Protein AF-A0A7R9CG99-F1 (afdb_monomer)

Nearest PDB structures (foldseek):
  8glv-assembly1_Mm  TM=8.134E-01  e=3.834E-13  Chlamydomonas reinhardtii
  8glv-assembly1_Kg  TM=8.462E-01  e=2.731E-12  Chlamydomonas reinhardtii
  7k5b-assembly1_C  TM=8.240E-01  e=1.162E-09  Tetrahymena thermophila
  6rla-assembly1_B  TM=8.470E-01  e=8.632E-08  Homo sapiens
  6sc2-assembly1_A  TM=8.470E-01  e=3.195E-07  Homo sapiens

pLDDT: mean 78.95, std 20.9, range [24.94, 98.5]

Radius of gyration: 22.55 Å; Cα contacts (8 Å, |Δi|>4): 274; chains: 1; bounding box: 61×42×55 Å

InterPro domains:
  IPR004273 Dynein heavy chain, D6 P-loop domain [PF03028] (12-65)
  IPR026983 Dynein heavy chain [PTHR22878] (12-219)
  IPR027417 P-loop containing nucleoside triphosphate hydrolase [G3DSA:3.40.50.300] (11-67)
  IPR041658 Dynein heavy chain, AAA lid domain [PF18198] (101-213)
  IPR042219 Dynein heavy chain, AAA lid domain superfamily [G3DSA:1.10.8.720] (68-230)

Structure (mmCIF, N/CA/C/O backbone):
data_AF-A0A7R9CG99-F1
#
_entry.id   AF-A0A7R9CG99-F1
#
loop_
_atom_site.group_PDB
_atom_site.id
_atom_site.type_symbol
_atom_site.label_atom_id
_atom_site.label_alt_id
_atom_site.label_comp_id
_atom_site.label_asym_id
_atom_site.label_entity_id
_atom_site.label_seq_id
_atom_site.pdbx_PDB_ins_code
_atom_site.Cartn_x
_atom_site.Cartn_y
_atom_site.Cartn_z
_atom_site.occupancy
_atom_site.B_iso_or_equiv
_atom_site.auth_seq_id
_atom_site.auth_comp_id
_atom_site.auth_asym_id
_atom_site.auth_atom_id
_atom_site.pdbx_PDB_model_num
ATOM 1 N N . MET A 1 1 ? 36.629 8.057 -13.341 1.00 54.91 1 MET A N 1
ATOM 2 C CA . MET A 1 1 ? 36.790 6.647 -12.918 1.00 54.91 1 MET A CA 1
ATOM 3 C C . MET A 1 1 ? 38.145 6.413 -12.254 1.00 54.91 1 MET A C 1
ATOM 5 O O . MET A 1 1 ? 38.220 5.541 -11.404 1.00 54.91 1 MET A O 1
ATOM 9 N N . ALA A 1 2 ? 39.165 7.235 -12.535 1.00 45.47 2 ALA A N 1
ATOM 10 C CA . ALA A 1 2 ? 40.385 7.303 -11.734 1.00 45.47 2 ALA A CA 1
ATOM 11 C C . ALA A 1 2 ? 40.243 8.349 -10.609 1.00 45.47 2 ALA A C 1
ATOM 13 O O . ALA A 1 2 ? 39.835 9.475 -10.872 1.00 45.47 2 ALA A O 1
ATOM 14 N N . HIS A 1 3 ? 40.576 7.958 -9.379 1.00 43.84 3 HIS A N 1
ATOM 15 C CA . HIS A 1 3 ? 40.678 8.779 -8.163 1.00 43.84 3 HIS A CA 1
ATOM 16 C C . HIS A 1 3 ? 39.389 9.327 -7.534 1.00 43.84 3 HIS A C 1
ATOM 18 O O . HIS A 1 3 ? 38.946 10.442 -7.789 1.00 43.84 3 HIS A O 1
ATOM 24 N N . SER A 1 4 ? 38.831 8.537 -6.615 1.00 36.88 4 SER A N 1
ATOM 25 C CA . SER A 1 4 ? 38.381 8.946 -5.270 1.00 36.88 4 SER A CA 1
ATOM 26 C C . SER A 1 4 ? 37.547 7.807 -4.681 1.00 36.88 4 SER A C 1
ATOM 28 O O . SER A 1 4 ? 36.674 7.254 -5.348 1.00 36.88 4 SER A O 1
ATOM 30 N N . HIS A 1 5 ? 37.789 7.463 -3.416 1.00 41.59 5 HIS A N 1
ATOM 31 C CA . HIS A 1 5 ? 37.065 6.428 -2.663 1.00 41.59 5 HIS A CA 1
ATOM 32 C C . HIS A 1 5 ? 35.540 6.678 -2.519 1.00 41.59 5 HIS A C 1
ATOM 34 O O . HIS A 1 5 ? 34.861 5.918 -1.839 1.00 41.59 5 HIS A O 1
ATOM 40 N N . GLN A 1 6 ? 34.984 7.713 -3.162 1.00 38.56 6 GLN A N 1
ATOM 41 C CA . GLN A 1 6 ? 33.584 8.134 -3.051 1.00 38.56 6 GLN A CA 1
ATOM 42 C C . GLN A 1 6 ? 32.752 7.961 -4.340 1.00 38.56 6 GLN A C 1
ATOM 44 O O . GLN A 1 6 ? 31.548 8.194 -4.308 1.00 38.56 6 GLN A O 1
ATOM 49 N N . LEU A 1 7 ? 33.332 7.515 -5.465 1.00 45.25 7 LEU A N 1
ATOM 50 C CA . LEU A 1 7 ? 32.623 7.389 -6.759 1.00 45.25 7 LEU A CA 1
ATOM 51 C C . LEU A 1 7 ? 32.703 5.978 -7.368 1.00 45.25 7 LEU A C 1
ATOM 53 O O . LEU A 1 7 ? 32.810 5.818 -8.584 1.00 45.25 7 LEU A O 1
ATOM 57 N N . VAL A 1 8 ? 32.671 4.937 -6.535 1.00 53.19 8 VAL A N 1
ATOM 58 C CA . VAL A 1 8 ? 32.851 3.546 -6.998 1.00 53.19 8 VAL A CA 1
ATOM 59 C C . VAL A 1 8 ? 31.614 3.001 -7.734 1.00 53.19 8 VAL A C 1
ATOM 61 O O . VAL A 1 8 ? 31.731 2.048 -8.496 1.00 53.19 8 VAL A O 1
ATOM 64 N N . ASN A 1 9 ? 30.446 3.641 -7.607 1.00 56.50 9 ASN A N 1
ATOM 65 C CA . ASN A 1 9 ? 29.201 3.147 -8.196 1.00 56.50 9 ASN A CA 1
ATOM 66 C C . ASN A 1 9 ? 28.443 4.251 -8.943 1.00 56.50 9 ASN A C 1
ATOM 68 O O . ASN A 1 9 ? 28.172 5.312 -8.382 1.00 56.50 9 ASN A O 1
ATOM 72 N N . ARG A 1 10 ? 28.050 3.989 -10.197 1.00 65.50 10 ARG A N 1
ATOM 73 C CA . ARG A 1 10 ? 27.080 4.816 -10.938 1.00 65.50 10 ARG A CA 1
ATOM 74 C C . ARG A 1 10 ? 25.778 4.045 -11.113 1.00 65.50 10 ARG A C 1
ATOM 76 O O . ARG A 1 10 ? 25.800 2.887 -11.521 1.00 65.50 10 ARG A O 1
ATOM 83 N N . SER A 1 11 ? 24.654 4.691 -10.809 1.00 77.94 11 SER A N 1
ATOM 84 C CA . SER A 1 11 ? 23.314 4.134 -11.007 1.00 77.94 11 SER A CA 1
ATOM 85 C C . SER A 1 11 ? 22.549 4.979 -12.023 1.00 77.94 11 SER A C 1
ATOM 87 O O . SER A 1 11 ? 22.373 6.179 -11.820 1.00 77.94 11 SER A O 1
ATOM 89 N N . LEU A 1 12 ? 22.112 4.350 -13.113 1.00 82.56 12 LEU A N 1
ATOM 90 C CA . LEU A 1 12 ? 21.204 4.923 -14.102 1.00 82.56 12 LEU A CA 1
ATOM 91 C C . LEU A 1 12 ? 19.835 4.276 -13.922 1.00 82.56 12 LEU A C 1
ATOM 93 O O . LEU A 1 12 ? 19.708 3.050 -13.937 1.00 82.56 12 LEU A O 1
ATOM 97 N N . LYS A 1 13 ? 18.815 5.108 -13.723 1.00 82.62 13 LYS A N 1
ATOM 98 C CA . LYS A 1 13 ? 17.449 4.651 -13.478 1.00 82.62 13 LYS A CA 1
ATOM 99 C C . LYS A 1 13 ? 16.571 4.890 -14.696 1.00 82.62 13 LYS A C 1
ATOM 101 O O . LYS A 1 13 ? 16.745 5.881 -15.395 1.00 82.62 13 LYS A O 1
ATOM 106 N N . ASN A 1 14 ? 15.599 4.005 -14.897 1.00 82.00 14 ASN A N 1
ATOM 107 C CA . ASN A 1 14 ? 14.552 4.126 -15.914 1.00 82.00 14 ASN A CA 1
ATOM 108 C C . ASN A 1 14 ? 15.088 4.253 -17.354 1.00 82.00 14 ASN A C 1
ATOM 110 O O . ASN A 1 14 ? 14.599 5.062 -18.136 1.00 82.00 14 ASN A O 1
ATOM 114 N N . CYS A 1 15 ? 16.072 3.428 -17.724 1.00 85.19 15 CYS A N 1
ATOM 115 C CA . CYS A 1 15 ? 16.772 3.524 -19.013 1.00 85.19 15 CYS A CA 1
ATOM 116 C C . CYS A 1 15 ? 15.835 3.424 -20.236 1.00 85.19 15 CYS A C 1
ATOM 118 O O . CYS A 1 15 ? 16.061 4.095 -21.239 1.00 85.19 15 CYS A O 1
ATOM 120 N N . HIS A 1 16 ? 14.745 2.653 -20.140 1.00 84.38 16 HIS A N 1
ATOM 121 C CA . HIS A 1 16 ? 13.688 2.580 -21.159 1.00 84.38 16 HIS A CA 1
ATOM 122 C C . HIS A 1 16 ? 13.072 3.935 -21.554 1.00 84.38 16 HIS A C 1
ATOM 124 O O . HIS A 1 16 ? 12.541 4.039 -22.656 1.00 84.38 16 HIS A O 1
ATOM 130 N N . LEU A 1 17 ? 13.148 4.965 -20.701 1.00 88.19 17 LEU A N 1
ATOM 131 C CA . LEU A 1 17 ? 12.641 6.311 -20.997 1.00 88.19 17 LEU A CA 1
ATOM 132 C C . LEU A 1 17 ? 13.583 7.135 -21.890 1.00 88.19 17 LEU A C 1
ATOM 134 O O . LEU A 1 17 ? 13.237 8.243 -22.289 1.00 88.19 17 LEU A O 1
ATOM 138 N N . SER A 1 18 ? 14.783 6.640 -22.201 1.00 90.75 18 SER A N 1
ATOM 139 C CA . SER A 1 18 ? 15.767 7.343 -23.040 1.00 90.75 18 SER A CA 1
ATOM 140 C C . SER A 1 18 ? 16.307 6.448 -24.161 1.00 90.75 18 SER A C 1
ATOM 142 O O . SER A 1 18 ? 17.516 6.222 -24.239 1.00 90.75 18 SER A O 1
ATOM 144 N N . PRO A 1 19 ? 15.436 5.941 -25.057 1.00 90.88 19 PRO A N 1
ATOM 145 C CA . PRO A 1 19 ? 15.831 4.997 -26.103 1.00 90.88 19 PRO A CA 1
ATOM 146 C C . PRO A 1 19 ? 16.878 5.581 -27.061 1.00 90.88 19 PRO A C 1
ATOM 148 O O . PRO A 1 19 ? 17.784 4.872 -27.482 1.00 90.88 19 PRO A O 1
ATOM 151 N N . SER A 1 20 ? 16.815 6.884 -27.352 1.00 92.88 20 SER A N 1
ATOM 152 C CA . SER A 1 20 ? 17.777 7.568 -28.227 1.00 92.88 20 SER A CA 1
ATOM 153 C C . SER A 1 20 ? 19.195 7.641 -27.653 1.00 92.88 20 SER A C 1
ATOM 155 O O . SER A 1 20 ? 20.151 7.769 -28.411 1.00 92.88 20 SER A O 1
ATOM 157 N N . TRP A 1 21 ? 19.348 7.547 -26.330 1.00 93.12 21 TRP A N 1
ATOM 158 C CA . TRP A 1 21 ? 20.647 7.607 -25.659 1.00 93.12 21 TRP A CA 1
ATOM 159 C C . TRP A 1 21 ? 21.266 6.221 -25.419 1.00 93.12 21 TRP A C 1
ATOM 161 O O . TRP A 1 21 ? 22.460 6.110 -25.141 1.00 93.12 21 TRP A O 1
ATOM 171 N N . MET A 1 22 ? 20.481 5.149 -25.561 1.00 91.31 22 MET A N 1
ATOM 172 C CA . MET A 1 22 ? 20.930 3.773 -25.331 1.00 91.31 22 MET A CA 1
ATOM 173 C C . MET A 1 22 ? 22.169 3.362 -26.153 1.00 91.31 22 MET A C 1
ATOM 175 O O . MET A 1 22 ? 23.070 2.772 -25.555 1.00 91.31 22 MET A O 1
ATOM 179 N N . PRO A 1 23 ? 22.312 3.728 -27.445 1.00 91.50 23 PRO A N 1
ATOM 180 C CA . PRO A 1 23 ? 23.533 3.425 -28.200 1.00 91.50 23 PRO A CA 1
ATOM 181 C C . PRO A 1 23 ? 24.777 4.130 -27.639 1.00 91.50 23 PRO A C 1
ATOM 183 O O . PRO A 1 23 ? 25.874 3.578 -27.622 1.00 91.50 23 PRO A O 1
ATOM 186 N N . SER A 1 24 ? 24.620 5.359 -27.135 1.00 92.06 24 SER A N 1
ATOM 187 C CA . SER A 1 24 ? 25.720 6.092 -26.500 1.00 92.06 24 SER A CA 1
ATOM 188 C C . SER A 1 24 ? 26.121 5.471 -25.162 1.00 92.06 24 SER A C 1
ATOM 190 O O . SER A 1 24 ? 27.307 5.435 -24.840 1.00 92.06 24 SER A O 1
ATOM 192 N N . LEU A 1 25 ? 25.151 4.970 -24.389 1.00 89.50 25 LEU A N 1
ATOM 193 C CA . LEU A 1 25 ? 25.414 4.227 -23.156 1.00 89.50 25 LEU A CA 1
ATOM 194 C C . LEU A 1 25 ? 26.193 2.937 -23.436 1.00 89.50 25 LEU A C 1
ATOM 196 O O . LEU A 1 25 ? 27.163 2.660 -22.737 1.00 89.50 25 LEU A O 1
ATOM 200 N N . GLU A 1 26 ? 25.784 2.172 -24.447 1.00 90.38 26 GLU A N 1
ATOM 201 C CA . GLU A 1 26 ? 26.474 0.954 -24.885 1.00 90.38 26 GLU A CA 1
ATOM 202 C C . GLU A 1 26 ? 27.936 1.246 -25.216 1.00 90.38 26 GLU A C 1
ATOM 204 O O . GLU A 1 26 ? 28.829 0.678 -24.588 1.00 90.38 26 GLU A O 1
ATOM 209 N N . HIS A 1 27 ? 28.184 2.240 -26.072 1.00 90.00 27 HIS A N 1
ATOM 210 C CA . HIS A 1 27 ? 29.542 2.636 -26.431 1.00 90.00 27 HIS A CA 1
ATOM 211 C C . HIS A 1 27 ? 30.368 3.101 -25.221 1.00 90.00 27 HIS A C 1
ATOM 213 O O . HIS A 1 27 ? 31.559 2.810 -25.117 1.00 90.00 27 HIS A O 1
ATOM 219 N N . LEU A 1 28 ? 29.759 3.817 -24.270 1.00 89.44 28 LEU A N 1
ATOM 220 C CA . LEU A 1 28 ? 30.449 4.244 -23.052 1.00 89.44 28 LEU A CA 1
ATOM 221 C C . LEU A 1 28 ? 30.874 3.047 -22.189 1.00 89.44 28 LEU A C 1
ATOM 223 O O . LEU A 1 28 ? 31.961 3.082 -21.618 1.00 89.44 28 LEU A O 1
ATOM 227 N N . LEU A 1 29 ? 30.031 2.017 -22.078 1.00 87.75 29 LEU A N 1
ATOM 228 C CA . LEU A 1 29 ? 30.313 0.825 -21.276 1.00 87.75 29 LEU A CA 1
ATOM 229 C C . LEU A 1 29 ? 31.337 -0.101 -21.941 1.00 87.75 29 LEU A C 1
ATOM 231 O O . LEU A 1 29 ? 32.185 -0.646 -21.239 1.00 87.75 29 LEU A O 1
ATOM 235 N N . GLU A 1 30 ? 31.304 -0.239 -23.268 1.00 87.19 30 GLU A N 1
ATOM 236 C CA . GLU A 1 30 ? 32.288 -1.027 -24.027 1.00 87.19 30 GLU A CA 1
ATOM 237 C C . GLU A 1 30 ? 33.705 -0.449 -23.939 1.00 87.19 30 GLU A C 1
ATOM 239 O O . GLU A 1 30 ? 34.681 -1.194 -23.904 1.00 87.19 30 GLU A O 1
ATOM 244 N N . ASN A 1 31 ? 33.829 0.876 -23.845 1.00 87.62 31 ASN A N 1
ATOM 245 C CA . ASN A 1 31 ? 35.120 1.561 -23.762 1.00 87.62 31 ASN A CA 1
ATOM 246 C C . ASN A 1 31 ? 35.713 1.621 -22.340 1.00 87.62 31 ASN A C 1
ATOM 248 O O . ASN A 1 31 ? 36.737 2.276 -22.124 1.00 87.62 31 ASN A O 1
ATOM 252 N N . ILE A 1 32 ? 35.095 0.976 -21.344 1.00 85.56 32 ILE A N 1
ATOM 253 C CA . ILE A 1 32 ? 35.649 0.924 -19.985 1.00 85.56 32 ILE A CA 1
ATOM 254 C C . ILE A 1 32 ? 36.849 -0.031 -19.967 1.00 85.56 32 ILE A C 1
ATOM 256 O O . ILE A 1 32 ? 36.704 -1.248 -20.029 1.00 85.56 32 ILE A O 1
ATOM 260 N N . SER A 1 33 ? 38.056 0.528 -19.844 1.00 84.38 33 SER A N 1
ATOM 261 C CA . SER A 1 33 ? 39.297 -0.249 -19.744 1.00 84.38 33 SER A CA 1
ATOM 262 C C . SER A 1 33 ? 39.422 -0.923 -18.374 1.00 84.38 33 SER A C 1
ATOM 264 O O . SER A 1 33 ? 39.380 -0.259 -17.334 1.00 84.38 33 SER A O 1
ATOM 266 N N . LEU A 1 34 ? 39.636 -2.241 -18.375 1.00 80.31 34 LEU A N 1
ATOM 267 C CA . LEU A 1 34 ? 39.855 -3.034 -17.160 1.00 80.31 34 LEU A CA 1
ATOM 268 C C . LEU A 1 34 ? 41.155 -2.655 -16.436 1.00 80.31 34 LEU A C 1
ATOM 270 O O . LEU A 1 34 ? 41.193 -2.694 -15.211 1.00 80.31 34 LEU A O 1
ATOM 274 N N . ASP A 1 35 ? 42.182 -2.220 -17.170 1.00 82.81 35 ASP A N 1
ATOM 275 C CA . ASP A 1 35 ? 43.494 -1.860 -16.608 1.00 82.81 35 ASP A CA 1
ATOM 276 C C . ASP A 1 35 ? 43.460 -0.557 -15.800 1.00 82.81 35 ASP A C 1
ATOM 278 O O . ASP A 1 35 ? 44.266 -0.341 -14.897 1.00 82.81 35 ASP A O 1
ATOM 282 N N . THR A 1 36 ? 42.519 0.331 -16.131 1.00 84.12 36 THR A N 1
ATOM 283 C CA . THR A 1 36 ? 42.388 1.661 -15.511 1.00 84.12 36 THR A CA 1
ATOM 284 C C . THR A 1 36 ? 41.201 1.767 -14.555 1.00 84.12 36 THR A C 1
ATOM 286 O O . THR A 1 36 ? 41.065 2.762 -13.835 1.00 84.12 36 THR A O 1
ATOM 289 N N . THR A 1 37 ? 40.341 0.747 -14.519 1.00 85.06 37 THR A N 1
ATOM 290 C CA . THR A 1 37 ? 39.123 0.733 -13.709 1.00 85.06 37 THR A CA 1
ATOM 291 C C . THR A 1 37 ? 39.351 0.002 -12.393 1.00 85.06 37 THR A C 1
ATOM 293 O O . THR A 1 37 ? 39.933 -1.076 -12.334 1.00 85.06 37 THR A O 1
ATOM 296 N N . HIS A 1 38 ? 38.858 0.584 -11.301 1.00 85.88 38 HIS A N 1
ATOM 297 C CA . HIS A 1 38 ? 38.936 -0.042 -9.985 1.00 85.88 38 HIS A CA 1
ATOM 298 C C . HIS A 1 38 ? 38.162 -1.373 -9.954 1.00 85.88 38 HIS A C 1
ATOM 300 O O . HIS A 1 38 ? 37.011 -1.422 -10.381 1.00 85.88 38 HIS A O 1
ATOM 306 N N . LYS A 1 39 ? 38.740 -2.430 -9.367 1.00 85.00 39 LYS A N 1
ATOM 307 C CA . LYS A 1 39 ? 38.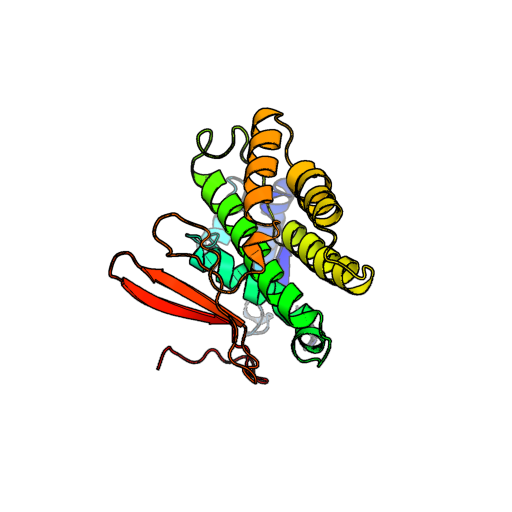143 -3.784 -9.277 1.00 85.00 39 LYS A CA 1
ATOM 308 C C . LYS A 1 39 ? 36.716 -3.834 -8.698 1.00 85.00 39 LYS A C 1
ATOM 310 O O . LYS A 1 39 ? 35.905 -4.682 -9.074 1.00 85.00 39 LYS A O 1
ATOM 315 N N . ASP A 1 40 ? 36.397 -2.904 -7.800 1.00 84.12 40 ASP A N 1
ATOM 316 C CA . ASP A 1 40 ? 35.090 -2.833 -7.130 1.00 84.12 40 ASP A CA 1
ATOM 317 C C . ASP A 1 40 ? 34.083 -1.941 -7.866 1.00 84.12 40 ASP A C 1
ATOM 319 O O . AS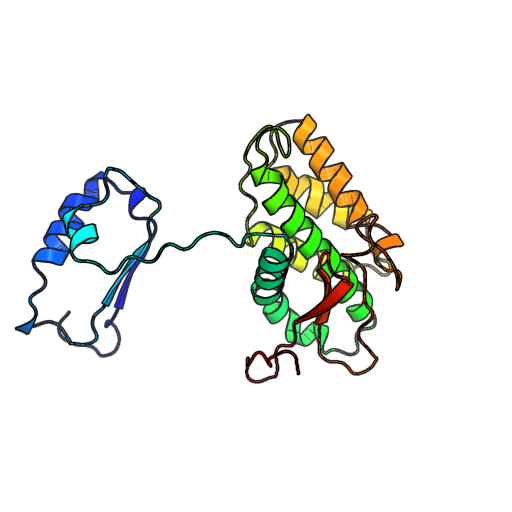P A 1 40 ? 32.949 -1.799 -7.417 1.00 84.12 40 ASP A O 1
ATOM 323 N N . PHE A 1 41 ? 34.464 -1.346 -9.000 1.00 83.94 41 PHE A N 1
ATOM 324 C CA . PHE A 1 41 ? 33.560 -0.525 -9.794 1.00 83.94 41 PHE A CA 1
ATOM 325 C C . PHE A 1 41 ? 32.366 -1.349 -10.280 1.00 83.94 41 PHE A C 1
ATOM 327 O O . PHE A 1 41 ? 32.529 -2.444 -10.830 1.00 83.94 41 PHE A O 1
ATOM 334 N N . ARG A 1 42 ? 31.156 -0.822 -10.089 1.00 83.81 42 ARG A N 1
ATOM 335 C CA . ARG A 1 42 ? 29.920 -1.395 -10.634 1.00 83.81 42 ARG A CA 1
ATOM 336 C C . ARG A 1 42 ? 29.081 -0.300 -11.283 1.00 83.81 42 ARG A C 1
ATOM 338 O O . ARG A 1 42 ? 28.945 0.805 -10.753 1.00 83.81 42 ARG A O 1
ATOM 345 N N . THR A 1 43 ? 28.465 -0.638 -12.413 1.00 85.44 43 THR A N 1
ATOM 346 C CA . THR A 1 43 ? 27.408 0.179 -13.020 1.00 85.44 43 THR A CA 1
ATOM 347 C C . THR A 1 43 ? 26.072 -0.524 -12.838 1.00 85.44 43 THR A C 1
ATOM 349 O O . THR A 1 43 ? 25.925 -1.685 -13.210 1.00 85.44 43 THR A O 1
ATOM 352 N N . TRP A 1 44 ? 25.104 0.186 -12.266 1.00 89.31 44 TRP A N 1
ATOM 353 C CA . TRP A 1 44 ? 23.753 -0.311 -12.027 1.00 89.31 44 TRP A CA 1
ATOM 354 C C . TRP A 1 44 ? 22.784 0.344 -13.002 1.00 89.31 44 TRP A C 1
ATOM 356 O O . TRP A 1 44 ? 22.696 1.570 -13.047 1.00 89.31 44 TRP A O 1
ATOM 366 N N . LEU A 1 45 ? 22.041 -0.465 -13.751 1.00 86.81 45 LEU A N 1
ATOM 367 C CA . LEU A 1 45 ? 21.031 -0.003 -14.700 1.00 86.81 45 LEU A CA 1
ATOM 368 C C . LEU A 1 45 ? 19.664 -0.524 -14.256 1.00 86.81 45 LEU A C 1
ATOM 370 O O . LEU A 1 45 ? 19.516 -1.724 -14.032 1.00 86.81 45 LEU A O 1
ATOM 374 N N . THR A 1 46 ? 18.662 0.349 -14.148 1.00 87.12 46 THR A N 1
ATOM 375 C CA . THR A 1 46 ? 17.264 -0.076 -13.975 1.00 87.12 46 THR A CA 1
ATOM 376 C C . THR A 1 46 ? 16.448 0.260 -15.217 1.00 87.12 46 THR A C 1
ATOM 378 O O . THR A 1 46 ? 16.578 1.341 -15.798 1.00 87.12 46 THR A O 1
ATOM 381 N N . SER A 1 47 ? 15.613 -0.679 -15.656 1.00 84.62 47 SER A N 1
ATOM 382 C CA . SER A 1 47 ? 14.740 -0.516 -16.816 1.00 84.62 47 SER A CA 1
ATOM 383 C C . SER A 1 47 ? 13.568 -1.489 -16.751 1.00 84.62 47 SER A C 1
ATOM 385 O O . SER A 1 47 ? 13.729 -2.602 -16.256 1.00 84.62 47 SER A O 1
ATOM 387 N N . THR A 1 48 ? 12.414 -1.104 -17.297 1.00 84.00 48 THR A N 1
ATOM 388 C CA . THR A 1 48 ? 11.410 -2.082 -17.730 1.00 84.00 48 THR A CA 1
ATOM 389 C C . THR A 1 48 ? 11.907 -2.790 -19.001 1.00 84.00 48 THR A C 1
ATOM 391 O O . THR A 1 48 ? 12.816 -2.269 -19.672 1.00 84.00 48 THR A O 1
ATOM 394 N N . PRO A 1 49 ? 11.360 -3.974 -19.342 1.00 85.25 49 PRO A N 1
ATOM 395 C CA . PRO A 1 49 ? 11.645 -4.620 -20.618 1.00 85.25 49 PRO A CA 1
ATOM 396 C C . PRO A 1 49 ? 11.378 -3.660 -21.782 1.00 85.25 49 PRO A C 1
ATOM 398 O O . PRO A 1 49 ? 10.297 -3.085 -21.882 1.00 85.25 49 PRO A O 1
ATOM 401 N N . SER A 1 50 ? 12.371 -3.468 -22.648 1.00 86.06 50 SER A N 1
ATOM 402 C CA . SER A 1 50 ? 12.277 -2.558 -23.790 1.00 86.06 50 SER A CA 1
ATOM 403 C C . SER A 1 50 ? 13.013 -3.145 -24.992 1.00 86.06 50 SER A C 1
ATOM 405 O O . SER A 1 50 ? 14.153 -3.585 -24.831 1.00 86.06 50 SER A O 1
ATOM 407 N N . PRO A 1 51 ? 12.419 -3.113 -26.201 1.00 88.44 51 PRO A N 1
ATOM 408 C CA . PRO A 1 51 ? 13.082 -3.586 -27.416 1.00 88.44 51 PRO A CA 1
ATOM 409 C C . PRO A 1 51 ? 14.258 -2.693 -27.840 1.00 88.44 51 PRO A C 1
ATOM 411 O O . PRO A 1 51 ? 15.081 -3.111 -28.644 1.00 88.44 51 PRO A O 1
ATOM 414 N N . HIS A 1 52 ? 14.351 -1.475 -27.296 1.00 89.12 52 HIS A N 1
ATOM 415 C CA . HIS A 1 52 ? 15.430 -0.523 -27.576 1.00 89.12 52 HIS A CA 1
ATOM 416 C C . HIS A 1 52 ? 16.598 -0.634 -26.588 1.00 89.12 52 HIS A C 1
ATOM 418 O O . HIS A 1 52 ? 17.562 0.124 -26.690 1.00 89.12 52 HIS A O 1
ATOM 424 N N . PHE A 1 53 ? 16.500 -1.510 -25.583 1.00 90.06 53 PHE A N 1
ATOM 425 C CA . PHE A 1 53 ? 17.583 -1.690 -24.626 1.00 90.06 53 PHE A CA 1
ATOM 426 C C . PHE A 1 53 ? 18.745 -2.451 -25.298 1.00 90.06 53 PHE A C 1
ATOM 428 O O . PHE A 1 53 ? 18.487 -3.481 -25.926 1.00 90.06 53 PHE A O 1
ATOM 435 N N . PRO A 1 54 ? 20.010 -2.000 -25.177 1.00 91.00 54 PRO A N 1
ATOM 436 C CA . PRO A 1 54 ? 21.116 -2.571 -25.940 1.00 91.00 54 PRO A CA 1
ATOM 437 C C . PRO A 1 54 ? 21.356 -4.051 -25.653 1.00 91.00 54 PRO A C 1
ATOM 439 O O . PRO A 1 54 ? 21.546 -4.460 -24.501 1.00 91.00 54 PRO A O 1
ATOM 442 N N . VAL A 1 55 ? 21.397 -4.852 -26.718 1.00 91.44 55 VAL A N 1
ATOM 443 C CA . VAL A 1 55 ? 21.598 -6.302 -26.618 1.00 91.44 55 VAL A CA 1
ATOM 444 C C . VAL A 1 55 ? 22.976 -6.626 -26.044 1.00 91.44 55 VAL A C 1
ATOM 446 O O . VAL A 1 55 ? 23.063 -7.544 -25.233 1.00 91.44 55 VAL A O 1
ATOM 449 N N . ALA A 1 56 ? 24.027 -5.864 -26.373 1.00 88.75 56 ALA A N 1
ATOM 450 C CA . ALA A 1 56 ? 25.363 -6.113 -25.831 1.00 88.75 56 ALA A CA 1
ATOM 451 C C . ALA A 1 56 ? 25.418 -5.881 -24.314 1.00 88.75 56 ALA A C 1
ATOM 453 O O . ALA A 1 56 ? 25.965 -6.706 -23.583 1.00 88.75 56 ALA A O 1
ATOM 454 N N . ILE A 1 57 ? 24.777 -4.815 -23.810 1.00 89.38 57 ILE A N 1
ATOM 455 C CA . ILE A 1 57 ? 24.660 -4.570 -22.361 1.00 89.38 57 ILE A CA 1
ATOM 456 C C . ILE A 1 57 ? 23.897 -5.711 -21.691 1.00 89.38 57 ILE A C 1
ATOM 458 O O . ILE A 1 57 ? 24.296 -6.164 -20.617 1.00 89.38 57 ILE A O 1
ATOM 462 N N . LEU A 1 58 ? 22.812 -6.192 -22.314 1.00 86.31 58 LEU A N 1
ATOM 463 C CA . LEU A 1 58 ? 22.119 -7.373 -21.817 1.00 86.31 58 LEU A CA 1
ATOM 464 C C . LEU A 1 58 ? 23.095 -8.539 -21.793 1.00 86.31 58 LEU A C 1
ATOM 466 O O . LEU A 1 58 ? 23.406 -9.008 -20.716 1.00 86.31 58 LEU A O 1
ATOM 470 N N . GLN A 1 59 ? 23.648 -8.992 -22.909 1.00 88.69 59 GLN A N 1
ATOM 471 C CA . GLN A 1 59 ? 24.514 -10.175 -22.955 1.00 88.69 59 GLN A CA 1
ATOM 472 C C . GLN A 1 59 ? 25.670 -10.124 -21.942 1.00 88.69 59 GLN A C 1
ATOM 474 O O . GLN A 1 59 ? 25.836 -11.089 -21.194 1.00 88.69 59 GLN A O 1
ATOM 479 N N . ASN A 1 60 ? 26.348 -8.981 -21.822 1.00 86.38 60 ASN A N 1
ATOM 480 C CA . ASN A 1 60 ? 27.537 -8.808 -20.984 1.00 86.38 60 ASN A CA 1
ATOM 481 C C . ASN A 1 60 ? 27.237 -8.480 -19.506 1.00 86.38 60 ASN A C 1
ATOM 483 O O . ASN A 1 60 ? 28.129 -8.569 -18.664 1.00 86.38 60 ASN A O 1
ATOM 487 N N . GLY A 1 61 ? 26.003 -8.098 -19.165 1.00 85.81 61 GLY A N 1
ATOM 488 C CA . GLY A 1 61 ? 25.600 -7.738 -17.804 1.00 85.81 61 GLY A CA 1
ATOM 489 C C . GLY A 1 61 ? 24.988 -8.888 -16.996 1.00 85.81 61 GLY A C 1
ATOM 490 O O . GLY A 1 61 ? 24.420 -9.838 -17.540 1.00 85.81 61 GLY A O 1
ATOM 491 N N . SER A 1 62 ? 25.018 -8.767 -15.667 1.00 86.38 62 SER A N 1
ATOM 492 C CA . SER A 1 62 ? 24.199 -9.595 -14.772 1.00 86.38 62 SER A CA 1
ATOM 493 C C . SER A 1 62 ? 22.789 -9.015 -14.679 1.00 86.38 62 SER A C 1
ATOM 495 O O . SER A 1 62 ? 22.617 -7.853 -14.313 1.00 86.38 62 SER A O 1
ATOM 497 N N . LYS A 1 63 ? 21.773 -9.821 -15.004 1.00 85.88 63 LYS A N 1
ATOM 498 C CA . LYS A 1 63 ? 20.366 -9.404 -15.004 1.00 85.88 63 LYS A CA 1
ATOM 499 C C . LYS A 1 63 ? 19.701 -9.876 -13.726 1.00 85.88 63 LYS A C 1
ATOM 501 O O . LYS A 1 63 ? 19.854 -11.030 -13.337 1.00 85.88 63 LYS A O 1
ATOM 506 N N . MET A 1 64 ? 18.925 -8.993 -13.118 1.00 83.06 64 MET A N 1
ATOM 507 C CA . MET A 1 64 ? 18.046 -9.318 -12.006 1.00 83.06 64 MET A CA 1
ATOM 508 C C . MET A 1 64 ? 16.658 -8.797 -12.351 1.00 83.06 64 MET A C 1
ATOM 510 O O . MET A 1 64 ? 16.490 -7.614 -12.643 1.00 83.06 64 MET A O 1
ATOM 514 N N . THR A 1 65 ? 15.671 -9.684 -12.337 1.00 76.94 65 THR A N 1
ATOM 515 C CA . THR A 1 65 ? 14.265 -9.323 -12.506 1.00 76.94 65 THR A CA 1
ATOM 516 C C . THR A 1 65 ? 13.647 -9.125 -11.133 1.00 76.94 65 THR A C 1
ATOM 518 O O . THR A 1 65 ? 13.640 -10.043 -10.315 1.00 76.94 65 THR A O 1
ATOM 521 N N . VAL A 1 66 ? 13.129 -7.927 -10.875 1.00 69.38 66 VAL A N 1
ATOM 522 C CA . VAL A 1 66 ? 12.334 -7.654 -9.676 1.00 69.38 66 VAL A CA 1
ATOM 523 C C . VAL A 1 66 ? 10.871 -7.817 -10.061 1.00 69.38 66 VAL A C 1
ATOM 525 O O . VAL A 1 66 ? 10.304 -6.961 -10.736 1.00 69.38 66 VAL A O 1
ATOM 528 N N . GLU A 1 67 ? 10.276 -8.940 -9.671 1.00 67.06 67 GLU A N 1
ATOM 529 C CA . GLU A 1 67 ? 8.835 -9.141 -9.806 1.00 67.06 67 GLU A CA 1
ATOM 530 C C . GLU A 1 67 ? 8.109 -8.560 -8.583 1.00 67.06 67 GLU A C 1
ATOM 532 O O . GLU A 1 67 ? 8.626 -8.646 -7.464 1.00 67.06 67 GLU A O 1
ATOM 537 N N . PRO A 1 68 ? 6.906 -7.983 -8.754 1.00 64.38 68 PRO A N 1
ATOM 538 C CA . PRO A 1 68 ? 6.060 -7.642 -7.621 1.00 64.38 68 PRO A CA 1
ATOM 539 C C . PRO A 1 68 ? 5.788 -8.875 -6.740 1.00 64.38 68 PRO A C 1
ATOM 541 O O . PRO A 1 68 ? 5.714 -9.992 -7.265 1.00 64.38 68 PRO A O 1
ATOM 544 N N . PRO A 1 69 ? 5.577 -8.689 -5.423 1.00 64.56 69 PRO A N 1
ATOM 545 C CA . PRO A 1 69 ? 5.170 -9.776 -4.548 1.00 64.56 69 PRO A CA 1
ATOM 546 C C . PRO A 1 69 ? 3.916 -10.473 -5.097 1.00 64.56 69 PRO A C 1
ATOM 548 O O . PRO A 1 69 ? 3.026 -9.848 -5.690 1.00 64.56 69 PRO A O 1
ATOM 551 N N . LYS A 1 70 ? 3.857 -11.796 -4.928 1.00 68.44 70 LYS A N 1
ATOM 552 C CA . LYS A 1 70 ? 2.704 -12.607 -5.330 1.00 68.44 70 LYS A CA 1
ATOM 553 C C . LYS A 1 70 ? 1.936 -13.041 -4.089 1.00 68.44 70 LYS A C 1
ATOM 555 O O . LYS A 1 70 ? 2.518 -13.632 -3.182 1.00 68.44 70 LYS A O 1
ATOM 560 N N . GLY A 1 71 ? 0.638 -12.753 -4.083 1.00 76.88 71 GLY A N 1
ATOM 561 C CA . GLY A 1 71 ? -0.265 -13.081 -2.991 1.00 76.88 71 GLY A CA 1
ATOM 562 C C . GLY A 1 71 ? -0.320 -12.007 -1.905 1.00 76.88 71 GLY A C 1
ATOM 563 O O . GLY A 1 71 ? 0.622 -11.240 -1.682 1.00 76.88 71 GLY A O 1
ATOM 564 N N . ILE A 1 72 ? -1.444 -11.999 -1.190 1.00 78.88 72 ILE A N 1
ATOM 565 C CA . ILE A 1 72 ? -1.753 -11.049 -0.116 1.00 78.88 72 ILE A CA 1
ATOM 566 C C . ILE A 1 72 ? -0.656 -11.033 0.951 1.00 78.88 72 ILE A C 1
ATOM 568 O O . ILE A 1 72 ? -0.154 -9.967 1.295 1.00 78.88 72 ILE A O 1
ATOM 572 N N . LYS A 1 73 ? -0.203 -12.207 1.404 1.00 75.69 73 LYS A N 1
ATOM 573 C CA . LYS A 1 73 ? 0.864 -12.346 2.408 1.00 75.69 73 LYS A CA 1
ATOM 574 C C . LYS A 1 73 ? 2.150 -11.609 2.028 1.00 75.69 73 LYS A C 1
ATOM 576 O O . LYS A 1 73 ? 2.744 -10.922 2.857 1.00 75.69 73 LYS A O 1
ATOM 581 N N . ALA 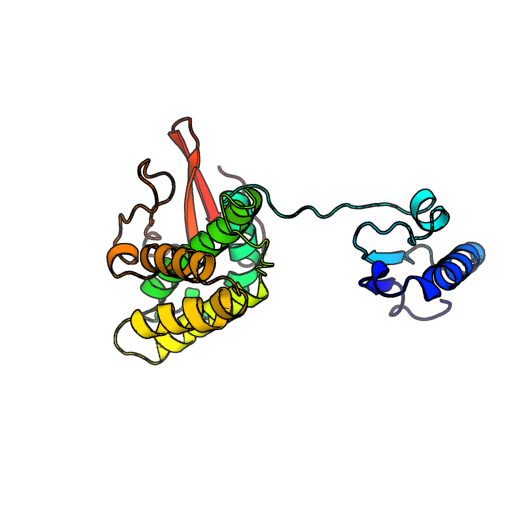A 1 74 ? 2.590 -11.741 0.778 1.00 76.31 74 ALA A N 1
ATOM 582 C CA . ALA A 1 74 ? 3.825 -11.113 0.322 1.00 76.31 74 ALA A CA 1
ATOM 583 C C . ALA A 1 74 ? 3.668 -9.586 0.196 1.00 76.31 74 ALA A C 1
ATOM 585 O O . ALA A 1 74 ? 4.585 -8.844 0.556 1.00 76.31 74 ALA A O 1
ATOM 586 N N . ASN A 1 75 ? 2.496 -9.109 -0.243 1.00 83.00 75 ASN A N 1
ATOM 587 C CA . ASN A 1 75 ? 2.178 -7.678 -0.253 1.00 83.00 75 ASN A CA 1
ATOM 588 C C . ASN A 1 75 ? 2.119 -7.100 1.166 1.00 83.00 75 ASN A C 1
ATOM 590 O O . ASN A 1 75 ? 2.695 -6.042 1.405 1.00 83.00 75 ASN A O 1
ATOM 594 N N . MET A 1 76 ? 1.508 -7.818 2.112 1.00 82.19 76 MET A N 1
ATOM 595 C CA . MET A 1 76 ? 1.467 -7.441 3.527 1.00 82.19 76 MET A CA 1
ATOM 596 C C . MET A 1 76 ? 2.874 -7.310 4.101 1.00 82.19 76 MET A C 1
ATOM 598 O O . MET A 1 76 ? 3.211 -6.277 4.670 1.00 82.19 76 MET A O 1
ATOM 602 N N . MET A 1 77 ? 3.741 -8.300 3.883 1.00 78.56 77 MET A N 1
ATOM 603 C CA . MET A 1 77 ? 5.127 -8.227 4.350 1.00 78.56 77 MET A CA 1
ATOM 604 C C . MET A 1 77 ? 5.870 -7.017 3.785 1.00 78.56 77 MET A C 1
ATOM 606 O O . MET A 1 77 ? 6.539 -6.307 4.535 1.00 78.56 77 MET A O 1
ATOM 610 N N . ARG A 1 78 ? 5.714 -6.724 2.488 1.00 81.00 78 ARG A N 1
ATOM 611 C CA . ARG A 1 78 ? 6.321 -5.534 1.874 1.00 81.00 78 ARG A CA 1
ATOM 612 C C . ARG A 1 78 ? 5.772 -4.238 2.472 1.00 81.00 78 ARG A C 1
ATOM 614 O O . ARG A 1 78 ? 6.549 -3.336 2.787 1.00 81.00 78 ARG A O 1
ATOM 621 N N . ALA A 1 79 ? 4.456 -4.139 2.634 1.00 86.94 79 ALA A N 1
ATOM 622 C CA . ALA A 1 79 ? 3.799 -2.989 3.245 1.00 86.94 79 ALA A CA 1
ATOM 623 C C . ALA A 1 79 ? 4.336 -2.755 4.664 1.00 86.94 79 ALA A C 1
ATOM 625 O O . ALA A 1 79 ? 4.808 -1.672 4.986 1.00 86.94 79 ALA A O 1
ATOM 626 N N . TYR A 1 80 ? 4.409 -3.797 5.483 1.00 82.00 80 TYR A N 1
ATOM 627 C CA . TYR A 1 80 ? 4.922 -3.689 6.844 1.00 82.00 80 TYR A CA 1
ATOM 628 C C . TYR A 1 80 ? 6.394 -3.280 6.902 1.00 82.00 80 TYR A C 1
ATOM 630 O O . TYR A 1 80 ? 6.735 -2.326 7.599 1.00 82.00 80 TYR A O 1
ATOM 638 N N . MET A 1 81 ? 7.262 -3.936 6.127 1.00 79.56 81 MET A N 1
ATOM 639 C CA . MET A 1 81 ? 8.689 -3.591 6.077 1.00 79.56 81 MET A CA 1
ATOM 640 C C . MET A 1 81 ? 8.940 -2.160 5.588 1.00 79.56 81 MET A C 1
ATOM 642 O O . MET A 1 81 ? 9.941 -1.558 5.968 1.00 79.56 81 MET A O 1
ATOM 646 N N . SER A 1 82 ? 8.056 -1.622 4.744 1.00 82.38 82 SER A N 1
ATOM 647 C CA . SER A 1 82 ? 8.204 -0.273 4.191 1.00 82.38 82 SER A CA 1
ATOM 648 C C . SER A 1 82 ? 7.600 0.820 5.071 1.00 82.38 82 SER A C 1
ATOM 650 O O . SER A 1 82 ? 8.209 1.878 5.188 1.00 82.38 82 SER A O 1
ATOM 652 N N . GLN A 1 83 ? 6.438 0.585 5.688 1.00 84.50 83 GLN A N 1
ATOM 653 C CA . GLN A 1 83 ? 5.692 1.626 6.406 1.00 84.50 83 GLN A CA 1
ATOM 654 C C . GLN A 1 83 ? 5.997 1.667 7.910 1.00 84.50 83 GLN A C 1
ATOM 656 O O . GLN A 1 83 ? 6.112 2.743 8.487 1.00 84.50 83 GLN A O 1
ATOM 661 N N . VAL A 1 84 ? 6.146 0.513 8.570 1.00 79.25 84 VAL A N 1
ATOM 662 C CA . VAL A 1 84 ? 6.285 0.435 10.040 1.00 79.25 84 VAL A CA 1
ATOM 663 C C . VAL A 1 84 ? 7.513 1.165 10.593 1.00 79.25 84 VAL A C 1
ATOM 665 O O . VAL A 1 84 ? 7.367 1.807 11.637 1.00 79.25 84 VAL A O 1
ATOM 668 N N . PRO A 1 85 ? 8.703 1.119 9.954 1.00 82.56 85 PRO A N 1
ATOM 669 C CA . PRO A 1 85 ? 9.884 1.791 10.494 1.00 82.56 85 PRO A CA 1
ATOM 670 C C . PRO A 1 85 ? 9.687 3.293 10.741 1.00 82.56 85 PRO A C 1
ATOM 672 O O . PRO A 1 85 ? 10.234 3.819 11.708 1.00 82.56 85 PRO A O 1
ATOM 675 N N . GLU A 1 86 ? 8.871 3.970 9.925 1.00 85.88 86 GLU A N 1
ATOM 676 C CA . GLU A 1 86 ? 8.584 5.407 10.062 1.00 85.88 86 GLU A CA 1
ATOM 677 C C . GLU A 1 86 ? 7.806 5.740 11.351 1.00 85.88 86 GLU A C 1
ATOM 679 O O . GLU A 1 86 ? 7.898 6.855 11.856 1.00 85.88 86 GLU A O 1
ATOM 684 N N . PHE A 1 87 ? 7.088 4.768 11.927 1.00 86.31 87 PHE A N 1
ATOM 685 C CA . PHE A 1 87 ? 6.243 4.946 13.115 1.00 86.31 87 PHE A CA 1
ATOM 686 C C . PHE A 1 87 ? 6.773 4.205 14.346 1.00 86.31 87 PHE A C 1
ATOM 688 O O . PHE A 1 87 ? 6.053 4.060 15.334 1.00 86.31 87 PHE A O 1
ATOM 695 N N . HIS A 1 88 ? 8.023 3.733 14.312 1.00 82.06 88 HIS A N 1
ATOM 696 C CA . HIS A 1 88 ? 8.602 2.915 15.378 1.00 82.06 88 HIS A CA 1
ATOM 697 C C . HIS A 1 88 ? 8.525 3.589 16.759 1.00 82.06 88 HIS A C 1
ATOM 699 O O . HIS A 1 88 ? 8.184 2.935 17.741 1.00 82.06 88 HIS A O 1
ATOM 705 N N . GLU A 1 89 ? 8.804 4.890 16.854 1.00 84.38 89 GLU A N 1
ATOM 706 C CA . GLU A 1 89 ? 8.717 5.627 18.123 1.00 84.38 89 GLU A CA 1
ATOM 707 C C . GLU A 1 89 ? 7.280 5.666 18.661 1.00 84.38 89 GLU A C 1
ATOM 709 O O . GLU A 1 89 ? 7.034 5.298 19.809 1.00 84.38 89 GLU A O 1
ATOM 714 N N . PHE A 1 90 ? 6.314 6.022 17.810 1.00 86.88 90 PHE A N 1
ATOM 715 C CA . PHE A 1 90 ? 4.904 6.075 18.189 1.00 86.88 90 PHE A CA 1
ATOM 716 C C . PHE A 1 90 ? 4.370 4.700 18.611 1.00 86.88 90 PHE A C 1
ATOM 718 O O . PHE A 1 90 ? 3.726 4.578 19.652 1.00 86.88 90 PHE A O 1
ATOM 725 N N . LEU A 1 91 ? 4.691 3.649 17.853 1.00 83.56 91 LEU A N 1
ATOM 726 C CA . LEU A 1 91 ? 4.265 2.271 18.119 1.00 83.56 91 LEU A CA 1
ATOM 727 C C . LEU A 1 91 ? 4.788 1.703 19.447 1.00 83.56 91 LEU A C 1
ATOM 729 O O . LEU A 1 91 ? 4.186 0.765 19.978 1.00 83.56 91 LEU A O 1
ATOM 733 N N . ASN A 1 92 ? 5.890 2.260 19.959 1.00 79.56 92 ASN A N 1
ATOM 734 C CA . ASN A 1 92 ? 6.501 1.911 21.243 1.00 79.56 92 ASN A CA 1
ATOM 735 C C . ASN A 1 92 ? 6.136 2.885 22.378 1.00 79.56 92 ASN A C 1
ATOM 737 O O . ASN A 1 92 ? 6.626 2.722 23.495 1.00 79.56 92 ASN A O 1
ATOM 741 N N . SER A 1 93 ? 5.301 3.890 22.113 1.00 85.50 93 SER A N 1
ATOM 742 C CA . SER A 1 93 ? 4.853 4.848 23.124 1.00 85.50 93 SER A CA 1
ATOM 743 C C . SER A 1 93 ? 3.706 4.298 23.981 1.00 85.50 93 SER A C 1
ATOM 745 O O . SER A 1 93 ? 3.016 3.351 23.605 1.00 85.50 93 SER A O 1
ATOM 747 N N . GLU A 1 94 ? 3.454 4.940 25.123 1.00 89.94 94 GLU A N 1
ATOM 748 C CA . GLU A 1 94 ? 2.300 4.650 25.990 1.00 89.94 94 GLU A CA 1
ATOM 749 C C . GLU A 1 94 ? 1.020 5.385 25.549 1.00 89.94 94 GLU A C 1
ATOM 751 O O . GLU A 1 94 ? 0.038 5.444 26.290 1.00 89.94 94 GLU A O 1
ATOM 756 N N . ASN A 1 95 ? 1.007 5.977 24.348 1.00 91.75 95 ASN A N 1
ATOM 757 C CA . ASN A 1 95 ? -0.151 6.718 23.866 1.00 91.75 95 ASN A CA 1
ATOM 758 C C . ASN A 1 95 ? -1.363 5.769 23.709 1.00 91.75 95 ASN A C 1
ATOM 760 O O . ASN A 1 95 ? -1.260 4.746 23.025 1.00 91.75 95 ASN A O 1
ATOM 764 N N . PRO A 1 96 ? -2.538 6.100 24.281 1.00 92.19 96 PRO A N 1
ATOM 765 C CA . PRO A 1 96 ? -3.707 5.216 24.264 1.00 92.19 96 PRO A CA 1
ATOM 766 C C . PRO A 1 96 ? -4.221 4.905 22.850 1.00 92.19 96 PRO A C 1
ATOM 768 O O . PRO A 1 96 ? -4.899 3.902 22.641 1.00 92.19 96 PRO A O 1
ATOM 771 N N . LYS A 1 97 ? -3.880 5.732 21.855 1.00 93.56 97 LYS A N 1
ATOM 772 C CA . LYS A 1 97 ? -4.297 5.560 20.458 1.00 93.56 97 LYS A CA 1
ATOM 773 C C . LYS A 1 97 ? -3.430 4.563 19.678 1.00 93.56 97 LYS A C 1
ATOM 775 O O . LYS A 1 97 ? -3.788 4.210 18.556 1.00 93.56 97 LYS A O 1
ATOM 780 N N . VAL A 1 98 ? -2.324 4.074 20.254 1.00 88.25 98 VAL A N 1
ATOM 781 C CA . VAL A 1 98 ? -1.425 3.094 19.612 1.00 88.25 98 VAL A CA 1
ATOM 782 C C . VAL A 1 98 ? -2.154 1.796 19.266 1.00 88.25 98 VAL A C 1
ATOM 784 O O . VAL A 1 98 ? -1.916 1.240 18.195 1.00 88.25 98 VAL A O 1
ATOM 787 N N . GLY A 1 99 ? -3.064 1.326 20.127 1.00 85.75 99 GLY A N 1
ATOM 788 C CA . GLY A 1 99 ? -3.860 0.121 19.862 1.00 85.75 99 GLY A CA 1
ATOM 789 C C . GLY A 1 99 ? -4.694 0.257 18.586 1.00 85.75 99 GLY A C 1
ATOM 790 O O . GLY A 1 99 ? -4.549 -0.541 17.662 1.00 85.75 99 GLY A O 1
ATOM 791 N N . ASN A 1 100 ? -5.474 1.337 18.492 1.00 91.38 100 ASN A N 1
ATOM 792 C CA . ASN A 1 100 ? -6.296 1.632 17.315 1.00 91.38 100 ASN A CA 1
ATOM 793 C C . ASN A 1 100 ? -5.443 1.830 16.057 1.00 91.38 100 ASN A C 1
ATOM 795 O O . ASN A 1 100 ? -5.801 1.340 14.990 1.00 91.38 100 ASN A O 1
ATOM 799 N N . PHE A 1 101 ? -4.293 2.500 16.175 1.00 92.88 101 PHE A N 1
ATOM 800 C CA . PHE A 1 101 ? -3.380 2.668 15.046 1.00 92.88 101 PHE A CA 1
ATOM 801 C C . PHE A 1 101 ? -2.856 1.328 14.525 1.00 92.88 101 PHE A C 1
ATOM 803 O O . PHE A 1 101 ? -2.846 1.130 13.318 1.00 92.88 101 PHE A O 1
ATOM 810 N N . LYS A 1 102 ? -2.467 0.389 15.400 1.00 87.81 102 LYS A N 1
ATOM 811 C CA . LYS A 1 102 ? -2.000 -0.947 14.984 1.00 87.81 102 LYS A CA 1
ATOM 812 C C . LYS A 1 102 ? -3.080 -1.716 14.214 1.00 87.81 102 LYS A C 1
ATOM 814 O O . LYS A 1 102 ? -2.782 -2.255 13.151 1.00 87.81 102 LYS A O 1
ATOM 819 N N . LEU A 1 103 ? -4.317 -1.717 14.719 1.00 88.56 103 LEU A N 1
ATOM 820 C CA . LEU A 1 103 ? -5.456 -2.406 14.092 1.00 88.56 103 LEU A CA 1
ATOM 821 C C . LE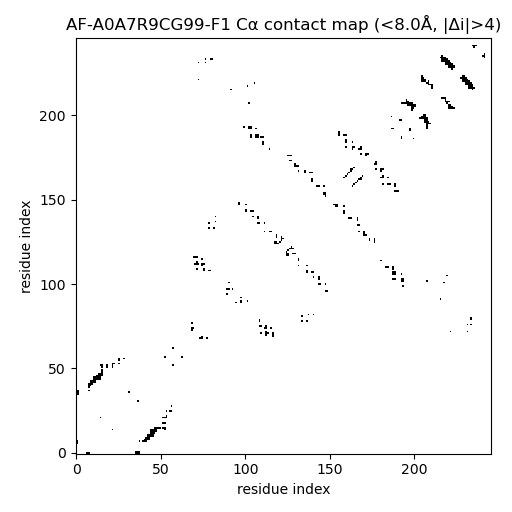U A 1 103 ? -5.812 -1.800 12.726 1.00 88.56 103 LEU A C 1
ATOM 823 O O . LEU A 1 103 ? -6.020 -2.524 11.753 1.00 88.56 103 LEU A O 1
ATOM 827 N N . LEU A 1 104 ? -5.829 -0.468 12.629 1.00 93.75 104 LEU A N 1
ATOM 828 C CA . LEU A 1 104 ? -6.148 0.240 11.386 1.00 93.75 104 LEU A CA 1
ATOM 829 C C . LEU A 1 104 ? -4.991 0.220 10.377 1.00 93.75 104 LEU A C 1
ATOM 831 O O . LEU A 1 104 ? -5.238 0.196 9.175 1.00 93.75 104 LEU A O 1
ATOM 835 N N . LEU A 1 105 ? -3.738 0.188 10.841 1.00 92.62 105 LEU A N 1
ATOM 836 C CA . LEU A 1 105 ? -2.561 -0.006 9.992 1.00 92.62 105 LEU A CA 1
ATOM 837 C C . LEU A 1 105 ? -2.603 -1.380 9.322 1.00 92.62 105 LEU A C 1
ATOM 839 O O . LEU A 1 105 ? -2.377 -1.472 8.119 1.00 92.62 105 LEU A O 1
ATOM 843 N N . PHE A 1 106 ? -2.931 -2.429 10.083 1.00 88.56 106 PHE A N 1
ATOM 844 C CA . PHE A 1 106 ? -3.141 -3.768 9.534 1.00 88.56 106 PHE A CA 1
ATOM 845 C C . PHE A 1 106 ? -4.201 -3.759 8.443 1.00 88.56 106 PHE A C 1
ATOM 847 O O . PHE A 1 106 ? -3.938 -4.191 7.321 1.00 88.56 106 PHE A O 1
ATOM 854 N N . SER A 1 107 ? -5.370 -3.211 8.770 1.00 92.69 107 SER A N 1
ATOM 855 C CA . SER A 1 107 ? -6.508 -3.160 7.862 1.00 92.69 107 SER A CA 1
ATOM 856 C C . SER A 1 107 ? -6.172 -2.429 6.560 1.00 92.69 107 SER A C 1
ATOM 858 O O . SER A 1 107 ? -6.415 -2.933 5.466 1.00 92.69 107 SER A O 1
ATOM 860 N N . LEU A 1 108 ? -5.501 -1.279 6.659 1.00 95.50 108 LEU A N 1
ATOM 861 C CA . LEU A 1 108 ? -5.091 -0.489 5.501 1.00 95.50 108 LEU A CA 1
ATOM 862 C C . LEU A 1 108 ? -4.017 -1.192 4.648 1.00 95.50 108 LEU A C 1
ATOM 864 O O . LEU A 1 108 ? -4.058 -1.124 3.417 1.00 95.50 108 LEU A O 1
ATOM 868 N N . CYS A 1 109 ? -3.061 -1.884 5.273 1.00 92.88 109 CYS A N 1
ATOM 869 C CA . CYS A 1 109 ? -2.086 -2.710 4.559 1.00 92.88 109 CYS A CA 1
ATOM 870 C C . CYS A 1 109 ? -2.767 -3.882 3.833 1.00 92.88 109 CYS A C 1
ATOM 872 O O . CYS A 1 109 ? -2.390 -4.198 2.701 1.00 92.88 109 CYS A O 1
ATOM 874 N N . LEU A 1 110 ? -3.783 -4.496 4.450 1.00 90.38 110 LEU A N 1
ATOM 875 C CA . LEU A 1 110 ? -4.539 -5.598 3.857 1.00 90.38 110 LEU A CA 1
ATOM 876 C C . LEU A 1 110 ? -5.367 -5.112 2.669 1.00 90.38 110 LEU A C 1
ATOM 878 O O . LEU A 1 110 ? -5.262 -5.692 1.589 1.00 90.38 110 LEU A O 1
ATOM 882 N N . PHE A 1 111 ? -6.071 -3.988 2.816 1.00 95.50 111 PHE A N 1
ATOM 883 C CA . PHE A 1 111 ? -6.742 -3.289 1.719 1.00 95.50 111 PHE A CA 1
ATOM 884 C C . PHE A 1 111 ? -5.796 -3.024 0.540 1.00 95.50 111 PHE A C 1
ATOM 886 O O . PHE A 1 111 ? -6.130 -3.312 -0.613 1.00 95.50 111 PHE A O 1
ATOM 893 N N . HIS A 1 112 ? -4.587 -2.518 0.812 1.00 96.19 112 HIS A N 1
ATOM 894 C CA . HIS A 1 112 ? -3.578 -2.295 -0.224 1.00 96.19 112 HIS A CA 1
ATOM 895 C C . HIS A 1 112 ? -3.190 -3.603 -0.925 1.00 96.19 112 HIS A C 1
ATOM 897 O O . HIS A 1 112 ? -3.157 -3.665 -2.156 1.00 96.19 112 HIS A O 1
ATOM 903 N N . GLY A 1 113 ? -2.942 -4.666 -0.154 1.00 90.75 113 GLY A N 1
ATOM 904 C CA . GLY A 1 113 ? -2.654 -5.997 -0.683 1.00 90.75 113 GLY A CA 1
ATOM 905 C C . GLY A 1 113 ? -3.776 -6.537 -1.570 1.00 90.75 113 GLY A C 1
ATOM 906 O O . GLY A 1 113 ? -3.495 -7.046 -2.657 1.00 90.75 113 GLY A O 1
ATOM 907 N N . VAL A 1 114 ? -5.035 -6.374 -1.156 1.00 90.00 114 VAL A N 1
ATOM 908 C CA . VAL A 1 114 ? -6.208 -6.783 -1.939 1.00 90.00 114 VAL A CA 1
ATOM 909 C C . VAL A 1 114 ? -6.314 -5.977 -3.225 1.00 90.00 114 VAL A C 1
ATOM 911 O O . VAL A 1 114 ? -6.457 -6.577 -4.285 1.00 90.00 114 VAL A O 1
ATOM 914 N N . CYS A 1 115 ? -6.151 -4.653 -3.187 1.00 93.69 115 CYS A N 1
ATOM 915 C CA . CYS A 1 115 ? -6.130 -3.826 -4.397 1.00 93.69 115 CYS A CA 1
ATOM 916 C C . CYS A 1 115 ? -5.057 -4.292 -5.402 1.00 93.69 115 CYS A C 1
ATOM 918 O O . CYS A 1 115 ? -5.320 -4.377 -6.606 1.00 93.69 115 CYS A O 1
ATOM 920 N N . LEU A 1 116 ? -3.855 -4.630 -4.920 1.00 91.50 116 LEU A N 1
ATOM 921 C CA . LEU A 1 116 ? -2.756 -5.116 -5.759 1.00 91.50 116 LEU A CA 1
ATOM 922 C C . LEU A 1 116 ? -3.038 -6.484 -6.395 1.00 91.50 116 LEU A C 1
ATOM 924 O O . LEU A 1 116 ? -2.751 -6.662 -7.582 1.00 91.50 116 LEU A O 1
ATOM 928 N N . GLU A 1 117 ? -3.569 -7.448 -5.637 1.00 85.81 117 GLU A N 1
ATOM 929 C CA . GLU A 1 117 ? -3.904 -8.776 -6.169 1.00 85.81 117 GLU A CA 1
ATOM 930 C C . GLU A 1 117 ? -5.123 -8.721 -7.089 1.00 85.81 117 GLU A C 1
ATOM 932 O O . GLU A 1 117 ? -5.102 -9.318 -8.163 1.00 85.81 117 GLU A O 1
ATOM 937 N N . ARG A 1 118 ? -6.151 -7.947 -6.730 1.00 88.00 118 ARG A N 1
ATOM 938 C CA . ARG A 1 118 ? -7.395 -7.831 -7.498 1.00 88.00 118 ARG A CA 1
ATOM 939 C C . ARG A 1 118 ? -7.135 -7.325 -8.918 1.00 88.00 118 ARG A C 1
ATOM 941 O O . ARG A 1 118 ? -7.661 -7.887 -9.872 1.00 88.00 118 ARG A O 1
ATOM 948 N N . ARG A 1 119 ? -6.214 -6.372 -9.097 1.00 87.69 119 ARG A N 1
ATOM 949 C CA . ARG A 1 119 ? -5.773 -5.893 -10.424 1.00 87.69 119 ARG A CA 1
ATOM 950 C C . ARG A 1 119 ? -5.246 -7.000 -11.348 1.00 87.69 119 ARG A C 1
ATOM 952 O O . ARG A 1 119 ? -5.322 -6.867 -12.567 1.00 87.69 119 ARG A O 1
ATOM 959 N N . LYS A 1 120 ? -4.699 -8.092 -10.804 1.00 82.75 120 LYS A N 1
ATOM 960 C CA . LYS A 1 120 ? -4.135 -9.195 -11.606 1.00 82.75 120 LYS A CA 1
ATOM 961 C C . LYS A 1 120 ? -5.207 -9.996 -12.349 1.00 82.75 120 LYS A C 1
ATOM 963 O O . LYS A 1 120 ? -4.874 -10.689 -13.303 1.00 82.75 120 LYS A O 1
ATOM 968 N N . PHE A 1 121 ? -6.474 -9.862 -11.958 1.00 81.44 121 PHE A N 1
ATOM 969 C CA . PHE A 1 121 ? -7.614 -10.527 -12.594 1.00 81.44 121 PHE A CA 1
ATOM 970 C C . PHE A 1 121 ? -8.193 -9.736 -13.780 1.00 81.44 121 PHE A C 1
ATOM 972 O O . PHE A 1 121 ? -9.268 -10.067 -14.283 1.00 81.44 121 PHE A O 1
ATOM 979 N N . GLY A 1 122 ? -7.488 -8.695 -14.245 1.00 84.06 122 GLY A N 1
ATOM 980 C CA . GLY A 1 122 ? -7.930 -7.864 -15.363 1.00 84.06 122 GLY A CA 1
ATOM 981 C C . GLY A 1 122 ? -9.317 -7.263 -15.093 1.00 84.06 122 GLY A C 1
ATOM 982 O O . GLY A 1 122 ? -9.587 -6.910 -13.943 1.00 84.06 122 GLY A O 1
ATOM 983 N N . PRO A 1 123 ? -10.214 -7.219 -16.097 1.00 86.12 123 PRO A N 1
ATOM 984 C CA . PRO A 1 123 ? -11.559 -6.650 -15.958 1.00 86.12 123 PRO A CA 1
ATOM 985 C C . PRO A 1 123 ? -12.453 -7.290 -14.884 1.00 86.12 123 PRO A C 1
ATOM 987 O O . PRO A 1 123 ? -13.424 -6.673 -14.468 1.00 86.12 123 PRO A O 1
ATOM 990 N N . LEU A 1 124 ? -12.150 -8.508 -14.411 1.00 80.75 124 LEU A N 1
ATOM 991 C CA . LEU A 1 124 ? -12.877 -9.113 -13.281 1.00 80.75 124 LEU A CA 1
ATOM 992 C C . LEU A 1 124 ? -12.493 -8.479 -11.936 1.00 80.75 124 LEU A C 1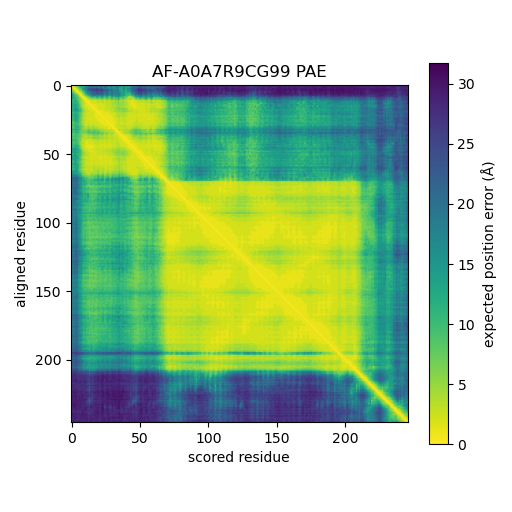
ATOM 994 O O . LEU A 1 124 ? -13.247 -8.562 -10.968 1.00 80.75 124 LEU A O 1
ATOM 998 N N . GLY A 1 125 ? -11.303 -7.883 -11.866 1.00 86.69 125 GLY A N 1
ATOM 999 C CA . GLY A 1 125 ? -10.824 -7.154 -10.703 1.00 86.69 125 GLY A CA 1
ATOM 1000 C C . GLY A 1 125 ? -11.122 -5.662 -10.782 1.00 86.69 125 GLY A C 1
ATOM 1001 O O . GLY A 1 125 ? -11.798 -5.137 -9.899 1.00 86.69 125 GLY A O 1
ATOM 1002 N N . PHE A 1 126 ? -10.604 -5.018 -11.831 1.00 88.31 126 PHE A N 1
ATOM 1003 C CA . PHE A 1 126 ? -10.848 -3.622 -12.202 1.00 88.31 126 PHE A CA 1
ATOM 1004 C C . PHE A 1 126 ? -10.904 -3.513 -13.728 1.00 88.31 126 PHE A C 1
ATOM 1006 O O . PHE A 1 126 ? -10.081 -4.123 -14.417 1.00 88.31 126 PHE A O 1
ATOM 1013 N N . ASN A 1 127 ? -11.816 -2.705 -14.262 1.00 91.94 127 ASN A N 1
ATOM 1014 C CA . ASN A 1 127 ? -11.944 -2.475 -15.703 1.00 91.94 127 ASN A CA 1
ATOM 1015 C C . ASN A 1 127 ? -10.646 -1.913 -16.301 1.00 91.94 127 ASN A C 1
ATOM 1017 O O . ASN A 1 127 ? -10.258 -2.286 -17.410 1.00 91.94 127 ASN A O 1
ATOM 1021 N N . ILE A 1 128 ? -9.960 -1.041 -15.555 1.00 94.06 128 ILE A N 1
ATOM 1022 C CA . ILE A 1 128 ? -8.697 -0.413 -15.955 1.00 94.06 128 ILE A CA 1
ATOM 1023 C C . ILE A 1 128 ? -7.560 -0.879 -15.021 1.00 94.06 128 ILE A C 1
ATOM 1025 O O . ILE A 1 128 ? -7.730 -0.926 -13.801 1.00 94.06 128 ILE A O 1
ATOM 1029 N N . PRO A 1 129 ? -6.362 -1.207 -15.550 1.00 89.62 129 PRO A N 1
ATOM 1030 C CA . PRO A 1 129 ? -5.244 -1.702 -14.746 1.00 89.62 129 PRO A CA 1
ATOM 1031 C C . PRO A 1 129 ? -4.511 -0.566 -14.007 1.00 89.62 129 PRO A C 1
ATOM 1033 O O . PRO A 1 129 ? -3.364 -0.246 -14.322 1.00 89.62 129 PRO A O 1
ATOM 1036 N N . TYR A 1 130 ? -5.154 0.045 -13.010 1.00 93.75 130 TYR A N 1
ATOM 1037 C CA . TYR A 1 130 ? -4.575 1.162 -12.253 1.00 93.75 130 TYR A CA 1
ATOM 1038 C C . TYR A 1 130 ? -3.281 0.785 -11.535 1.00 93.75 130 TYR A C 1
ATOM 1040 O O . TYR A 1 130 ? -3.156 -0.273 -10.915 1.00 93.75 130 TYR A O 1
ATOM 1048 N N . GLU A 1 131 ? -2.304 1.682 -11.540 1.00 91.81 131 GLU A N 1
ATOM 1049 C CA . GLU A 1 131 ? -1.069 1.462 -10.801 1.00 91.81 131 GLU A CA 1
ATOM 1050 C C . GLU A 1 131 ? -1.220 1.928 -9.349 1.00 91.81 131 GLU A C 1
ATOM 1052 O O . GLU A 1 131 ? -1.028 3.101 -9.078 1.00 91.81 131 GLU A O 1
ATOM 1057 N N . PHE A 1 132 ? -1.558 1.052 -8.399 1.00 94.94 132 PHE A N 1
ATOM 1058 C CA . PHE A 1 132 ? -1.436 1.375 -6.968 1.00 94.94 132 PHE A CA 1
ATOM 1059 C C . PHE A 1 132 ? 0.002 1.153 -6.489 1.00 94.94 132 PHE A C 1
ATOM 1061 O O . PHE A 1 132 ? 0.632 0.152 -6.845 1.00 94.94 132 PHE A O 1
ATOM 1068 N N . THR A 1 133 ? 0.518 2.082 -5.690 1.00 94.31 133 THR A N 1
ATOM 1069 C CA . THR A 1 133 ? 1.929 2.172 -5.296 1.00 94.31 133 THR A CA 1
ATOM 1070 C C . THR A 1 133 ? 2.098 2.235 -3.779 1.00 94.31 133 THR A C 1
ATOM 1072 O O . THR A 1 133 ? 1.188 2.626 -3.050 1.00 94.31 133 THR A O 1
ATOM 1075 N N . ASP A 1 134 ? 3.307 1.932 -3.298 1.00 92.12 134 ASP A N 1
ATOM 1076 C CA . ASP A 1 134 ? 3.659 2.094 -1.878 1.00 92.12 134 ASP A CA 1
ATOM 1077 C C . ASP A 1 134 ? 3.595 3.568 -1.426 1.00 92.12 134 ASP A C 1
ATOM 1079 O O . ASP A 1 134 ? 3.504 3.848 -0.233 1.00 92.12 134 ASP A O 1
ATOM 1083 N N . GLY A 1 135 ? 3.637 4.523 -2.366 1.00 94.94 135 GLY A N 1
ATOM 1084 C CA . GLY A 1 135 ? 3.433 5.945 -2.087 1.00 94.94 135 GLY A CA 1
ATOM 1085 C C . GLY A 1 135 ? 1.993 6.265 -1.683 1.00 94.94 135 GLY A C 1
ATOM 1086 O O . GLY A 1 135 ? 1.785 7.044 -0.756 1.00 94.94 135 GLY A O 1
ATOM 1087 N N . ASP A 1 136 ? 1.011 5.616 -2.317 1.00 96.94 136 ASP A N 1
ATOM 1088 C CA . ASP A 1 136 ? -0.408 5.788 -1.972 1.00 96.94 136 ASP A CA 1
ATOM 1089 C C . ASP A 1 136 ? -0.685 5.242 -0.571 1.00 96.94 136 ASP A C 1
ATOM 1091 O O . ASP A 1 136 ? -1.314 5.908 0.252 1.00 96.94 136 ASP A O 1
ATOM 1095 N N . LEU A 1 137 ? -0.144 4.053 -0.273 1.00 97.44 137 LEU A N 1
ATOM 1096 C CA . LEU A 1 137 ? -0.218 3.469 1.062 1.00 97.44 137 LEU A CA 1
ATOM 1097 C C . LEU A 1 137 ? 0.450 4.376 2.103 1.00 97.44 137 LEU A C 1
ATOM 1099 O O . LEU A 1 137 ? -0.157 4.641 3.137 1.00 97.44 137 LEU A O 1
ATOM 1103 N N . ARG A 1 138 ? 1.658 4.886 1.826 1.00 97.38 138 ARG A N 1
ATOM 1104 C CA . ARG A 1 138 ? 2.397 5.744 2.763 1.00 97.38 138 ARG A CA 1
ATOM 1105 C C . ARG A 1 138 ? 1.605 6.974 3.168 1.00 97.38 138 ARG A C 1
ATOM 1107 O O . ARG A 1 138 ? 1.471 7.241 4.357 1.00 97.38 138 ARG A O 1
ATOM 1114 N N . ILE A 1 139 ? 1.028 7.683 2.198 1.00 97.81 139 ILE A N 1
ATOM 1115 C CA . ILE A 1 139 ? 0.212 8.870 2.479 1.00 97.81 139 ILE A CA 1
ATOM 1116 C C . ILE A 1 139 ? -1.005 8.495 3.333 1.00 97.81 139 ILE A C 1
ATOM 1118 O O . ILE A 1 139 ? -1.279 9.182 4.317 1.00 97.81 139 ILE A O 1
ATOM 1122 N N . CYS A 1 140 ? -1.696 7.392 3.020 1.00 98.38 140 CYS A N 1
ATOM 1123 C CA . CYS A 1 140 ? -2.815 6.917 3.837 1.00 98.38 140 CYS A CA 1
ATOM 1124 C C . CYS A 1 140 ? -2.391 6.572 5.275 1.00 98.38 140 CYS A C 1
ATOM 1126 O O . CYS A 1 140 ? -3.102 6.926 6.211 1.00 98.38 140 CYS A O 1
ATOM 1128 N N . VAL A 1 141 ? -1.237 5.928 5.480 1.00 98.06 141 VAL A N 1
ATOM 1129 C CA . VAL A 1 141 ? -0.728 5.593 6.824 1.00 98.06 141 VAL A CA 1
ATOM 1130 C C . VAL A 1 141 ? -0.342 6.857 7.600 1.00 98.06 141 VAL A C 1
ATOM 1132 O O . VAL A 1 141 ? -0.689 6.991 8.775 1.00 98.06 141 VAL A O 1
ATOM 1135 N N . SER A 1 142 ? 0.321 7.821 6.955 1.00 98.12 142 SER A N 1
ATOM 1136 C CA . SER A 1 142 ? 0.637 9.112 7.578 1.00 98.12 142 SER A CA 1
ATOM 1137 C C . SER A 1 142 ? -0.627 9.880 7.971 1.00 98.12 142 SER A C 1
ATOM 1139 O O . SER A 1 142 ? -0.691 10.425 9.073 1.00 98.12 142 SER A O 1
ATOM 1141 N N . GLN A 1 143 ? -1.645 9.897 7.107 1.00 98.44 143 GLN A N 1
ATOM 1142 C CA . GLN A 1 143 ? -2.946 10.506 7.396 1.00 98.44 143 GLN A CA 1
ATOM 1143 C C . GLN A 1 143 ? -3.685 9.774 8.516 1.00 98.44 143 GLN A C 1
ATOM 1145 O O . GLN A 1 143 ? -4.241 10.424 9.394 1.00 98.44 143 GLN A O 1
ATOM 1150 N N . LEU A 1 144 ? -3.640 8.440 8.542 1.00 98.38 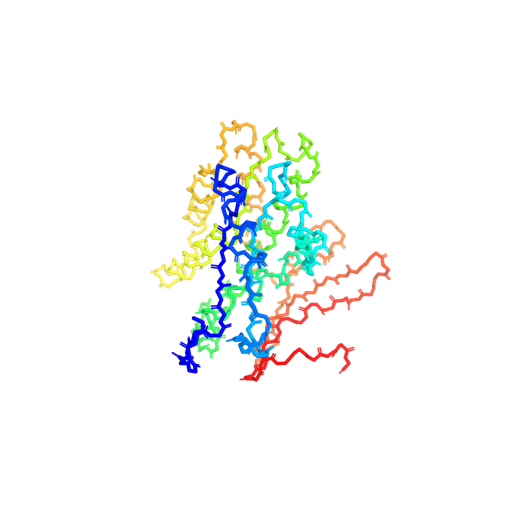144 LEU A N 1
ATOM 1151 C CA . LEU A 1 144 ? -4.187 7.643 9.637 1.00 98.38 144 LEU A CA 1
ATOM 1152 C C . LEU A 1 144 ? -3.574 8.068 10.975 1.00 98.38 144 LEU A C 1
ATOM 1154 O O . LEU A 1 144 ? -4.306 8.372 11.913 1.00 98.38 144 LEU A O 1
ATOM 1158 N N . HIS A 1 145 ? -2.243 8.138 11.062 1.00 98.12 145 HIS A N 1
ATOM 1159 C CA . HIS A 1 145 ? -1.566 8.595 12.276 1.00 98.12 145 HIS A CA 1
ATOM 1160 C C . HIS A 1 145 ? -1.972 10.030 12.647 1.00 98.12 145 HIS A C 1
ATOM 1162 O O . HIS A 1 145 ? -2.355 10.286 13.787 1.00 98.12 145 HIS A O 1
ATOM 1168 N N . MET A 1 146 ? -1.935 10.952 11.679 1.00 98.44 146 MET A N 1
ATOM 1169 C CA . MET A 1 146 ? -2.293 12.362 11.866 1.00 98.44 146 MET A CA 1
ATOM 1170 C C . MET A 1 146 ? -3.711 12.522 12.423 1.00 98.44 146 MET A C 1
ATOM 1172 O O . MET A 1 146 ? -3.892 13.151 13.464 1.00 98.44 146 MET A O 1
ATOM 1176 N N . PHE A 1 147 ? -4.705 11.912 11.777 1.00 98.50 147 PHE A N 1
ATOM 1177 C CA . PHE A 1 147 ? -6.102 12.037 12.178 1.00 98.50 147 PHE A CA 1
ATOM 1178 C C . PHE A 1 147 ? -6.396 11.326 13.490 1.00 98.50 147 PHE A C 1
ATOM 1180 O O . PHE A 1 147 ? -7.169 11.837 14.297 1.00 98.50 147 PHE A O 1
ATOM 1187 N N . LEU A 1 148 ? -5.750 10.188 13.762 1.00 97.75 148 LEU A N 1
ATOM 1188 C CA . LEU A 1 148 ? -5.848 9.605 15.091 1.00 97.75 148 LEU A CA 1
ATOM 1189 C C . LEU A 1 148 ? -5.298 10.568 16.136 1.00 97.75 148 LEU A C 1
ATOM 1191 O O . LEU A 1 148 ? -5.926 10.695 17.172 1.00 97.75 148 LEU A O 1
ATOM 1195 N N . MET A 1 149 ? -4.190 11.275 15.908 1.00 97.69 149 MET A N 1
ATOM 1196 C CA . MET A 1 149 ? -3.674 12.231 16.898 1.00 97.69 149 MET A CA 1
ATOM 1197 C C . MET A 1 149 ? -4.589 13.444 17.087 1.00 97.69 149 MET A C 1
ATOM 1199 O O . MET A 1 149 ? -4.815 13.842 18.230 1.00 97.69 149 MET A O 1
ATOM 1203 N N . GLU A 1 150 ? -5.148 13.974 16.002 1.00 97.94 150 GLU A N 1
ATOM 1204 C CA . GLU A 1 150 ? -5.966 15.190 15.988 1.00 97.94 150 GLU A CA 1
ATOM 1205 C C . GLU A 1 150 ? -7.353 15.008 16.626 1.00 97.94 150 GLU A C 1
ATOM 1207 O O . GLU A 1 150 ? -7.784 15.847 17.416 1.00 97.94 150 GLU A O 1
ATOM 1212 N N . TYR A 1 151 ? -8.048 13.907 16.330 1.00 97.56 151 TYR A N 1
ATOM 1213 C CA . TYR A 1 151 ? -9.435 13.704 16.759 1.00 97.56 151 TYR A CA 1
ATOM 1214 C C . TYR A 1 151 ? -9.532 12.923 18.076 1.00 97.56 151 TYR A C 1
ATOM 1216 O O . TYR A 1 151 ? -8.707 12.059 18.371 1.00 97.56 151 TYR A O 1
ATOM 1224 N N . ALA A 1 152 ? -10.546 13.219 18.896 1.00 96.06 152 ALA A N 1
ATOM 1225 C CA . ALA A 1 152 ? -10.803 12.475 20.135 1.00 96.06 152 ALA A CA 1
ATOM 1226 C C . ALA A 1 152 ? -11.307 11.048 19.853 1.00 96.06 152 ALA A C 1
ATOM 1228 O O . ALA A 1 152 ? -10.836 10.091 20.465 1.00 96.06 152 ALA A O 1
ATOM 1229 N N . GLU A 1 153 ? -12.222 10.921 18.893 1.00 96.06 153 GLU A N 1
ATOM 1230 C CA . GLU A 1 153 ? -12.763 9.657 18.389 1.00 96.06 153 GLU A CA 1
ATOM 1231 C C . GLU A 1 153 ? -12.151 9.314 17.026 1.00 96.06 153 GLU A C 1
ATOM 1233 O O . GLU A 1 153 ? -11.618 10.188 16.344 1.00 96.06 153 GLU A O 1
ATOM 1238 N N . ILE A 1 154 ? -12.235 8.046 16.611 1.00 97.44 154 ILE A N 1
ATOM 1239 C CA . ILE A 1 154 ? -11.711 7.604 15.311 1.00 97.44 154 ILE A CA 1
ATOM 1240 C C . ILE A 1 154 ? -12.569 8.210 14.185 1.00 97.44 154 ILE A C 1
ATOM 1242 O O . ILE A 1 154 ? -13.750 7.868 14.067 1.00 97.44 154 ILE A O 1
ATOM 1246 N N . PRO A 1 155 ? -12.012 9.069 13.311 1.00 97.56 155 PRO A N 1
ATOM 1247 C CA . PRO A 1 155 ? -12.801 9.780 12.314 1.00 97.56 155 PRO A CA 1
ATOM 1248 C C . PRO A 1 155 ? -12.948 8.947 11.029 1.00 97.56 155 PRO A C 1
ATOM 1250 O O . PRO A 1 155 ? -12.442 9.328 9.974 1.00 97.56 155 PRO A O 1
ATOM 1253 N N . PHE A 1 156 ? -13.656 7.811 11.088 1.00 97.81 156 PHE A N 1
ATOM 1254 C CA . PHE A 1 156 ? -13.805 6.878 9.952 1.00 97.81 156 PHE A CA 1
ATOM 1255 C C . PHE A 1 156 ? -14.258 7.554 8.657 1.00 97.81 156 PHE A C 1
ATOM 1257 O O . PHE A 1 156 ? -13.694 7.292 7.602 1.00 97.81 156 PHE A O 1
ATOM 1264 N N . LYS A 1 157 ? -15.206 8.496 8.728 1.00 97.31 157 LYS A N 1
ATOM 1265 C CA . LYS A 1 157 ? -15.657 9.252 7.547 1.00 97.31 157 LYS A CA 1
ATOM 1266 C C . LYS A 1 157 ? -14.519 10.016 6.868 1.00 97.31 157 LYS A C 1
ATOM 1268 O O . LYS A 1 157 ? -14.463 10.058 5.644 1.00 97.31 157 LYS A O 1
ATOM 1273 N N . VAL A 1 158 ? -13.615 10.606 7.652 1.00 98.00 158 VAL A N 1
ATOM 1274 C CA . VAL A 1 158 ? -12.445 11.326 7.129 1.00 98.00 158 VAL A CA 1
ATOM 1275 C C . VAL A 1 158 ? -11.458 10.332 6.526 1.00 98.00 158 VAL A C 1
ATOM 1277 O O . VAL A 1 158 ? -11.022 10.540 5.401 1.00 98.00 158 VAL A O 1
ATOM 1280 N N . LEU A 1 159 ? -11.174 9.228 7.224 1.00 98.19 159 LEU A N 1
ATOM 1281 C CA . LEU A 1 159 ? -10.264 8.177 6.753 1.00 98.19 159 LEU A CA 1
ATOM 1282 C C . LEU A 1 159 ? -10.730 7.548 5.431 1.00 98.19 159 LEU A C 1
ATOM 1284 O O . LEU A 1 159 ? -9.944 7.438 4.491 1.00 98.19 159 LEU A O 1
ATOM 1288 N N . VAL A 1 160 ? -12.015 7.196 5.330 1.00 98.12 160 VAL A N 1
ATOM 1289 C CA . VAL A 1 160 ? -12.636 6.677 4.102 1.00 98.12 160 VAL A CA 1
ATOM 1290 C C . VAL A 1 160 ? -12.573 7.720 2.991 1.00 98.12 160 VAL A C 1
ATOM 1292 O O . VAL A 1 160 ? -12.207 7.396 1.864 1.00 98.12 160 VAL A O 1
ATOM 1295 N N . TYR A 1 161 ? -12.871 8.985 3.293 1.00 98.06 161 TYR A N 1
ATOM 1296 C CA . TYR A 1 161 ? -12.829 10.044 2.290 1.00 98.06 161 TYR A CA 1
ATOM 1297 C C . TYR A 1 161 ? -11.411 10.266 1.746 1.00 98.06 161 TYR A C 1
ATOM 1299 O O . TYR A 1 161 ? -11.215 10.313 0.531 1.00 98.06 161 TYR A O 1
ATOM 1307 N N . THR A 1 162 ? -10.399 10.368 2.611 1.00 98.12 162 THR A N 1
ATOM 1308 C CA . THR A 1 162 ? -9.026 10.631 2.166 1.00 98.12 162 THR A CA 1
ATOM 1309 C C . THR A 1 162 ? -8.408 9.423 1.472 1.00 98.12 162 THR A C 1
ATOM 1311 O O . THR A 1 162 ? -7.859 9.571 0.381 1.00 98.12 162 THR A O 1
ATOM 1314 N N . ALA A 1 163 ? -8.535 8.217 2.028 1.00 97.88 163 ALA A N 1
ATOM 1315 C CA . ALA A 1 163 ? -7.991 7.022 1.390 1.00 97.88 163 ALA A CA 1
ATOM 1316 C C . ALA A 1 163 ? -8.757 6.661 0.108 1.00 97.88 163 ALA A C 1
ATOM 1318 O O . ALA A 1 163 ? -8.136 6.381 -0.917 1.00 97.88 163 ALA A O 1
ATOM 1319 N N . GLY A 1 164 ? -10.087 6.715 0.151 1.00 97.19 164 GLY A N 1
ATOM 1320 C CA . GLY A 1 164 ? -10.969 6.264 -0.918 1.00 97.19 164 GLY A CA 1
ATOM 1321 C C . GLY A 1 164 ? -11.139 7.273 -2.040 1.00 97.19 164 GLY A C 1
ATOM 1322 O O . GLY A 1 164 ? -10.934 6.921 -3.194 1.00 97.19 164 GLY A O 1
ATOM 1323 N N . HIS A 1 165 ? -11.470 8.532 -1.750 1.00 96.19 165 HIS A N 1
ATOM 1324 C CA . HIS A 1 165 ? -11.740 9.516 -2.804 1.00 96.19 165 HIS A CA 1
ATOM 1325 C C . HIS A 1 165 ? -10.505 10.266 -3.288 1.00 96.19 165 HIS A C 1
ATOM 1327 O O . HIS A 1 165 ? -10.467 10.621 -4.468 1.00 96.19 165 HIS A O 1
ATOM 1333 N N . ILE A 1 166 ? -9.540 10.528 -2.402 1.00 97.50 166 ILE A N 1
ATOM 1334 C CA . ILE A 1 166 ? -8.368 11.352 -2.723 1.00 97.50 166 ILE A CA 1
ATOM 1335 C C . ILE A 1 166 ? -7.185 10.481 -3.144 1.00 97.50 166 ILE A C 1
ATOM 1337 O O . ILE A 1 166 ? -6.676 10.654 -4.246 1.00 97.50 166 ILE A O 1
ATOM 1341 N N . ASN A 1 167 ? -6.751 9.544 -2.301 1.00 97.69 167 ASN A N 1
ATOM 1342 C CA . ASN A 1 167 ? -5.496 8.829 -2.532 1.00 97.69 167 ASN A CA 1
ATOM 1343 C C . ASN A 1 167 ? -5.672 7.703 -3.562 1.00 97.69 167 ASN A C 1
ATOM 1345 O O . ASN A 1 167 ? -5.166 7.798 -4.678 1.00 97.69 167 ASN A O 1
ATOM 1349 N N . TYR A 1 168 ? -6.430 6.654 -3.231 1.00 97.69 168 TYR A N 1
ATOM 1350 C CA . TYR A 1 168 ? -6.645 5.536 -4.153 1.00 97.69 168 TYR A CA 1
ATOM 1351 C C . TYR A 1 168 ? -7.608 5.915 -5.277 1.00 97.69 168 TYR A C 1
ATOM 1353 O O . TYR A 1 168 ? -7.281 5.748 -6.450 1.00 97.69 168 TYR A O 1
ATOM 1361 N N . GLY A 1 169 ? -8.767 6.489 -4.950 1.00 95.56 169 GLY A N 1
ATOM 1362 C CA . GLY A 1 169 ? -9.749 6.910 -5.952 1.00 95.56 169 GLY A CA 1
ATOM 1363 C C . GLY A 1 169 ? -9.313 8.103 -6.794 1.00 95.56 169 GLY A C 1
ATOM 1364 O O . GLY A 1 169 ? -9.918 8.333 -7.835 1.00 95.56 169 GLY A O 1
ATOM 1365 N N . GLY A 1 170 ? -8.257 8.829 -6.411 1.00 95.00 170 GLY A N 1
ATOM 1366 C CA . GLY A 1 170 ? -7.619 9.818 -7.284 1.00 95.00 170 GLY A CA 1
ATOM 1367 C C . GLY A 1 170 ? -6.933 9.190 -8.503 1.00 95.00 170 GLY A C 1
ATOM 1368 O O . GLY A 1 170 ? -6.741 9.868 -9.509 1.00 95.00 170 GLY A O 1
ATOM 1369 N N . ARG A 1 171 ? -6.604 7.890 -8.444 1.00 94.75 171 ARG A N 1
ATOM 1370 C CA . ARG A 1 171 ? -6.073 7.121 -9.583 1.00 94.75 171 ARG A CA 1
ATOM 1371 C C . ARG A 1 171 ? -7.159 6.493 -10.452 1.00 94.75 171 ARG A C 1
ATOM 1373 O O . ARG A 1 171 ? -6.874 6.120 -11.585 1.00 94.75 171 ARG A O 1
ATOM 1380 N N . VAL A 1 172 ? -8.364 6.333 -9.911 1.00 96.88 172 VAL A N 1
ATOM 1381 C CA . VAL A 1 172 ? -9.444 5.561 -10.527 1.00 96.88 172 VAL A CA 1
ATOM 1382 C C . VAL A 1 172 ? -10.299 6.470 -11.403 1.00 96.88 172 VAL A C 1
ATOM 1384 O O . VAL A 1 172 ? -10.899 7.426 -10.913 1.00 96.88 172 VAL A O 1
ATOM 1387 N N . THR A 1 173 ? -10.345 6.171 -12.700 1.00 96.44 173 THR A N 1
ATOM 1388 C CA . THR A 1 173 ? -11.000 7.010 -13.716 1.00 96.44 173 THR A CA 1
ATOM 1389 C C . THR A 1 173 ? -12.353 6.474 -14.180 1.00 96.44 173 THR A C 1
ATOM 1391 O O . THR A 1 173 ? -13.128 7.233 -14.749 1.00 96.44 173 THR A O 1
ATOM 1394 N N . ASP A 1 174 ? -12.627 5.184 -13.978 1.00 97.38 174 ASP A N 1
ATOM 1395 C CA . ASP A 1 174 ? -13.910 4.547 -14.294 1.00 97.38 174 ASP A CA 1
ATOM 1396 C C . ASP A 1 174 ? -14.863 4.593 -13.088 1.00 97.38 174 ASP A C 1
ATOM 1398 O O . ASP A 1 174 ? -14.460 4.327 -11.953 1.00 97.38 174 ASP A O 1
ATOM 1402 N N . ASP A 1 175 ? -16.138 4.910 -13.325 1.00 97.44 175 ASP A N 1
ATOM 1403 C CA . ASP A 1 175 ? -17.135 5.079 -12.258 1.00 97.44 175 ASP A CA 1
ATOM 1404 C C . ASP A 1 175 ? -17.466 3.760 -11.541 1.00 97.44 175 ASP A C 1
ATOM 1406 O O . ASP A 1 175 ? -17.698 3.749 -10.326 1.00 97.44 175 ASP A O 1
ATOM 1410 N N . TRP A 1 176 ? -17.464 2.633 -12.262 1.00 95.56 176 TRP A N 1
ATOM 1411 C CA . TRP A 1 176 ? -17.721 1.319 -11.669 1.00 95.56 176 TRP A CA 1
ATOM 1412 C C . TRP A 1 176 ? -16.540 0.853 -10.830 1.00 95.56 176 TRP A C 1
ATOM 1414 O O . TRP A 1 176 ? -16.743 0.384 -9.708 1.00 95.56 176 TRP A O 1
ATOM 1424 N N . ASP A 1 177 ? -15.316 1.061 -11.312 1.00 96.44 177 ASP A N 1
ATOM 1425 C CA . ASP A 1 177 ? -14.109 0.826 -10.522 1.00 96.44 177 ASP A CA 1
ATOM 1426 C C . ASP A 1 177 ? -14.065 1.735 -9.285 1.00 96.44 177 ASP A C 1
ATOM 1428 O O . ASP A 1 177 ? -13.682 1.286 -8.201 1.00 96.44 177 ASP A O 1
ATOM 1432 N N . ARG A 1 178 ? -14.506 2.997 -9.406 1.00 96.88 178 ARG A N 1
ATOM 1433 C CA . ARG A 1 178 ? -14.578 3.939 -8.279 1.00 96.88 178 ARG A CA 1
ATOM 1434 C C . ARG A 1 178 ? -15.559 3.445 -7.225 1.00 96.88 178 ARG A C 1
ATOM 1436 O O . ARG A 1 178 ? -15.246 3.459 -6.039 1.00 96.88 178 ARG A O 1
ATOM 1443 N N . ARG A 1 179 ? -16.729 2.962 -7.640 1.00 96.06 179 ARG A N 1
ATOM 1444 C CA . ARG A 1 179 ? -17.683 2.327 -6.727 1.00 96.06 179 ARG A CA 1
ATOM 1445 C C . ARG A 1 179 ? -17.103 1.056 -6.101 1.00 96.06 179 ARG A C 1
ATOM 1447 O O . ARG A 1 179 ? -17.268 0.853 -4.904 1.00 96.06 179 ARG A O 1
ATOM 1454 N N . CYS A 1 180 ? -16.406 0.230 -6.880 1.00 92.38 180 CYS A N 1
ATOM 1455 C CA . CYS A 1 180 ? -15.784 -1.000 -6.393 1.00 92.38 180 CYS A CA 1
ATOM 1456 C C . CYS A 1 180 ? -14.754 -0.723 -5.295 1.00 92.38 180 CYS A C 1
ATOM 1458 O O . CYS A 1 180 ? -14.793 -1.372 -4.253 1.00 92.38 180 CYS A O 1
ATOM 1460 N N . ILE A 1 181 ? -13.838 0.227 -5.504 1.00 95.25 181 ILE A N 1
ATOM 1461 C CA . ILE A 1 181 ? -12.786 0.514 -4.523 1.00 95.25 181 ILE A CA 1
ATOM 1462 C C . ILE A 1 181 ? -13.335 1.179 -3.258 1.00 95.25 181 ILE A C 1
ATOM 1464 O O . ILE A 1 181 ? -12.835 0.901 -2.173 1.00 95.25 181 ILE A O 1
ATOM 1468 N N . MET A 1 182 ? -14.374 2.013 -3.384 1.00 97.19 182 MET A N 1
ATOM 1469 C CA . MET A 1 182 ? -15.050 2.608 -2.229 1.00 97.19 182 MET A CA 1
ATOM 1470 C C . MET A 1 182 ? -15.755 1.543 -1.392 1.00 97.19 182 MET A C 1
ATOM 1472 O O . MET A 1 182 ? -15.529 1.494 -0.190 1.00 97.19 182 MET A O 1
ATOM 1476 N N . ASN A 1 183 ? -16.521 0.652 -2.032 1.00 93.00 183 ASN A N 1
ATOM 1477 C CA . ASN A 1 183 ? -17.168 -0.466 -1.344 1.00 93.00 183 ASN A CA 1
ATOM 1478 C C . ASN A 1 183 ? -16.141 -1.365 -0.651 1.00 93.00 183 ASN A C 1
ATOM 1480 O O . ASN A 1 183 ? -16.327 -1.724 0.501 1.00 93.00 183 ASN A O 1
ATOM 1484 N N . LEU A 1 184 ? -15.040 -1.692 -1.335 1.00 92.31 184 LEU A N 1
ATOM 1485 C CA . LEU A 1 184 ? -13.976 -2.490 -0.739 1.00 92.31 184 LEU A CA 1
ATOM 1486 C C . LEU A 1 184 ? -13.395 -1.795 0.498 1.00 92.31 184 LEU A C 1
ATOM 1488 O O . LEU A 1 184 ? -13.187 -2.439 1.513 1.00 92.31 184 LEU A O 1
ATOM 1492 N N . LEU A 1 185 ? -13.121 -0.490 0.424 1.00 96.44 185 LEU A N 1
ATOM 1493 C CA . LEU A 1 185 ? -12.518 0.260 1.525 1.00 96.44 185 LEU A CA 1
ATOM 1494 C C . LEU A 1 185 ? -13.407 0.313 2.774 1.00 96.44 185 LEU A C 1
ATOM 1496 O O . LEU A 1 185 ? -12.871 0.355 3.881 1.00 96.44 185 LEU A O 1
ATOM 1500 N N . GLU A 1 186 ? -14.731 0.314 2.618 1.00 93.38 186 GLU A N 1
ATOM 1501 C CA . GLU A 1 186 ? -15.670 0.299 3.747 1.00 93.38 186 GLU A CA 1
ATOM 1502 C C . GLU A 1 186 ? -15.489 -0.944 4.628 1.00 93.38 186 GLU A C 1
ATOM 1504 O O . GLU A 1 186 ? -15.582 -0.825 5.848 1.00 93.38 186 GLU A O 1
ATOM 1509 N N . ASP A 1 187 ? -15.093 -2.084 4.055 1.00 90.19 187 ASP A N 1
ATOM 1510 C CA . ASP A 1 187 ? -14.783 -3.302 4.818 1.00 90.19 187 ASP A CA 1
ATOM 1511 C C . ASP A 1 187 ? -13.502 -3.158 5.667 1.00 90.19 187 ASP A C 1
ATOM 1513 O O . ASP A 1 187 ? -13.337 -3.840 6.675 1.00 90.19 187 ASP A O 1
ATOM 1517 N N . TYR A 1 188 ? -12.596 -2.241 5.299 1.00 94.06 188 TYR A N 1
ATOM 1518 C CA . TYR A 1 188 ? -11.309 -2.028 5.978 1.00 94.06 188 TYR A CA 1
ATOM 1519 C C . TYR A 1 188 ? -11.277 -0.781 6.874 1.00 94.06 188 TYR A C 1
ATOM 1521 O O . TYR A 1 188 ? -10.418 -0.668 7.756 1.00 94.06 188 TYR A O 1
ATOM 1529 N N . TYR A 1 189 ? -12.202 0.156 6.691 1.00 95.69 189 TYR A N 1
ATOM 1530 C CA . TYR A 1 189 ? -12.382 1.316 7.560 1.00 95.69 189 TYR A CA 1
ATOM 1531 C C . TYR A 1 189 ? -13.792 1.362 8.133 1.00 95.69 189 TYR A C 1
ATOM 1533 O O . TYR A 1 189 ? -14.610 2.216 7.790 1.00 95.69 189 TYR A O 1
ATOM 1541 N N . SER A 1 190 ? -14.018 0.479 9.096 1.00 93.00 190 SER A N 1
ATOM 1542 C CA . SER A 1 190 ? -15.270 0.350 9.827 1.00 93.00 190 SER A CA 1
ATOM 1543 C C . SER A 1 190 ? -15.023 0.189 11.327 1.00 93.00 190 SER A C 1
ATOM 1545 O O . SER A 1 190 ? -13.893 -0.037 11.776 1.00 93.00 190 SER A O 1
ATOM 1547 N N . LEU A 1 191 ? -16.083 0.331 12.124 1.00 93.25 191 LEU A N 1
ATOM 1548 C CA . LEU A 1 191 ? -15.989 0.157 13.574 1.00 93.25 191 LEU A CA 1
ATOM 1549 C C . LEU A 1 191 ? -15.669 -1.303 13.924 1.00 93.25 191 LEU A C 1
ATOM 1551 O O . LEU A 1 191 ? -14.962 -1.583 14.882 1.00 93.25 191 LEU A O 1
ATOM 1555 N N . GLU A 1 192 ? -16.136 -2.232 13.103 1.00 90.94 192 GLU A N 1
ATOM 1556 C CA . GLU A 1 192 ? -15.951 -3.669 13.216 1.00 90.94 192 GLU A CA 1
ATOM 1557 C C . GLU A 1 192 ? -14.459 -4.027 13.237 1.00 90.94 192 GLU A C 1
ATOM 1559 O O . GLU A 1 192 ? -14.033 -4.828 14.066 1.00 90.94 192 GLU A O 1
ATOM 1564 N N . VAL A 1 193 ? -13.649 -3.355 12.412 1.00 88.44 193 VAL A N 1
ATOM 1565 C CA . VAL A 1 193 ? -12.201 -3.587 12.261 1.00 88.44 193 VAL A CA 1
ATOM 1566 C C . VAL A 1 193 ? -11.407 -3.360 13.549 1.00 88.44 193 VAL A C 1
ATOM 1568 O O . VAL A 1 193 ? -10.320 -3.920 13.688 1.00 88.44 193 VAL A O 1
ATOM 1571 N N . ILE A 1 194 ? -11.904 -2.559 14.498 1.00 87.56 194 ILE A N 1
ATOM 1572 C CA . ILE A 1 194 ? -11.202 -2.319 15.771 1.00 87.56 194 ILE A CA 1
ATOM 1573 C C . ILE A 1 194 ? -11.552 -3.338 16.866 1.00 87.56 194 ILE A C 1
ATOM 1575 O O . ILE A 1 194 ? -11.053 -3.223 17.986 1.00 87.56 194 ILE A O 1
ATOM 1579 N N . HIS A 1 195 ? -12.382 -4.340 16.567 1.00 85.19 195 HIS A N 1
ATOM 1580 C CA . HIS A 1 195 ? -12.719 -5.403 17.509 1.00 85.19 195 HIS A CA 1
ATOM 1581 C C . HIS A 1 195 ? -11.758 -6.597 17.420 1.00 85.19 195 HIS A C 1
ATOM 1583 O O . HIS A 1 195 ? -11.244 -6.952 16.361 1.00 85.19 195 HIS A O 1
ATOM 1589 N N . GLU A 1 196 ? -11.562 -7.254 18.564 1.00 66.12 196 GLU A N 1
ATOM 1590 C CA . GLU A 1 196 ? -10.514 -8.252 18.826 1.00 66.12 196 GLU A CA 1
ATOM 1591 C C . GLU A 1 196 ? -10.617 -9.560 18.009 1.00 66.12 196 GLU A C 1
ATOM 1593 O O . GLU A 1 196 ? -9.705 -10.382 18.063 1.00 66.12 196 GLU A O 1
ATOM 1598 N N . HIS A 1 197 ? -11.688 -9.734 17.227 1.00 72.50 197 HIS A N 1
ATOM 1599 C CA . HIS A 1 197 ? -11.983 -10.930 16.424 1.00 72.50 197 HIS A CA 1
ATOM 1600 C C . HIS A 1 197 ? -12.618 -10.599 15.067 1.00 72.50 197 HIS A C 1
ATOM 1602 O O . HIS A 1 197 ? -13.407 -11.379 14.537 1.00 72.50 197 HIS A O 1
ATOM 1608 N N . HIS A 1 198 ? -12.346 -9.413 14.525 1.00 82.31 198 HIS A N 1
ATOM 1609 C CA . HIS A 1 198 ? -12.844 -9.081 13.198 1.00 82.31 198 HIS A CA 1
ATOM 1610 C C . HIS A 1 198 ? -12.184 -9.970 12.140 1.00 82.31 198 HIS A C 1
ATOM 1612 O O . HIS A 1 198 ? -10.956 -10.005 12.050 1.00 82.31 198 HIS A O 1
ATOM 1618 N N . ASN A 1 199 ? -13.007 -10.652 11.345 1.00 83.50 199 ASN A N 1
ATOM 1619 C CA . ASN A 1 199 ? -12.579 -11.455 10.205 1.00 83.50 199 ASN A CA 1
ATOM 1620 C C . ASN A 1 199 ? -12.768 -10.646 8.920 1.00 83.50 199 ASN A C 1
ATOM 1622 O O . ASN A 1 199 ? -13.830 -10.062 8.713 1.00 83.50 199 ASN A O 1
ATOM 1626 N N . PHE A 1 200 ? -11.752 -10.651 8.063 1.00 80.38 200 PHE A N 1
ATOM 1627 C CA . PHE A 1 200 ? -11.754 -9.986 6.759 1.00 80.38 200 PHE A CA 1
ATOM 1628 C C . PHE A 1 200 ? -12.186 -10.920 5.616 1.00 80.38 200 PHE A C 1
ATOM 1630 O O . PHE A 1 200 ? -12.334 -10.472 4.481 1.00 80.38 200 PHE A O 1
ATOM 1637 N N . ASP A 1 201 ? -12.366 -12.211 5.897 1.00 75.94 201 ASP A N 1
ATOM 1638 C CA . ASP A 1 201 ? -12.848 -13.227 4.963 1.00 75.94 201 ASP A CA 1
ATOM 1639 C C . ASP A 1 201 ? -13.743 -14.258 5.668 1.00 75.94 201 ASP A C 1
ATOM 1641 O O . ASP A 1 201 ? -13.717 -14.402 6.893 1.00 75.94 201 ASP A O 1
ATOM 1645 N N . GLU A 1 202 ? -14.538 -14.977 4.875 1.00 74.75 202 GLU A N 1
ATOM 1646 C CA . GLU A 1 202 ? -15.510 -15.966 5.357 1.00 74.75 202 GLU A CA 1
ATOM 1647 C C . GLU A 1 202 ? -14.848 -17.176 6.034 1.00 74.75 202 GLU A C 1
ATOM 1649 O O . GLU A 1 202 ? -15.413 -17.732 6.978 1.00 74.75 202 GLU A O 1
ATOM 1654 N N . ASP A 1 203 ? -13.639 -17.544 5.600 1.00 71.38 203 ASP A N 1
ATOM 1655 C CA . ASP A 1 203 ? -12.880 -18.677 6.136 1.00 71.38 203 ASP A CA 1
ATOM 1656 C C . ASP A 1 203 ? -12.095 -18.306 7.412 1.00 71.38 203 ASP A C 1
ATOM 1658 O O . ASP A 1 203 ? -11.512 -19.174 8.070 1.00 71.38 203 ASP A O 1
ATOM 1662 N N . GLY A 1 204 ? -12.082 -17.022 7.793 1.00 69.25 204 GLY A N 1
ATOM 1663 C CA . GLY A 1 204 ? -11.359 -16.503 8.956 1.00 69.25 204 GLY A CA 1
ATOM 1664 C C . GLY A 1 204 ? -9.836 -16.546 8.808 1.00 69.25 204 GLY A C 1
ATOM 1665 O O . GLY A 1 204 ? -9.116 -16.496 9.812 1.00 69.25 204 GLY A O 1
ATOM 1666 N N . ILE A 1 205 ? -9.325 -16.648 7.580 1.00 68.88 205 ILE A N 1
ATOM 1667 C CA . ILE A 1 205 ? -7.889 -16.735 7.293 1.00 68.88 205 ILE A CA 1
ATOM 1668 C C . ILE A 1 205 ? -7.162 -15.440 7.668 1.00 68.88 205 ILE A C 1
ATOM 1670 O O . ILE A 1 205 ? -6.065 -15.465 8.234 1.00 68.88 205 ILE A O 1
ATOM 1674 N N . TYR A 1 206 ? -7.783 -14.311 7.361 1.00 71.94 206 TYR A N 1
ATOM 1675 C CA . TYR A 1 206 ? -7.350 -12.962 7.661 1.00 71.94 206 TYR A CA 1
ATOM 1676 C C . TYR A 1 206 ? -8.251 -12.408 8.759 1.00 71.94 206 TYR A C 1
ATOM 1678 O O . TYR A 1 206 ? -9.427 -12.127 8.547 1.00 71.94 206 TYR A O 1
ATOM 1686 N N . HIS A 1 207 ? -7.691 -12.210 9.945 1.00 73.12 207 HIS A N 1
ATOM 1687 C CA . HIS A 1 207 ? -8.432 -11.688 11.086 1.00 73.12 207 HIS A CA 1
ATOM 1688 C C . HIS A 1 207 ? -7.555 -10.795 11.961 1.00 73.12 207 HIS A C 1
ATOM 1690 O O . HIS A 1 207 ? -6.323 -10.867 11.926 1.00 73.12 207 HIS A O 1
ATOM 1696 N N . GLN A 1 208 ? -8.197 -9.936 12.749 1.00 72.75 208 GLN A N 1
ATOM 1697 C CA . GLN A 1 208 ? -7.510 -9.112 13.736 1.00 72.75 208 GLN A CA 1
ATOM 1698 C C . GLN A 1 208 ? -6.946 -9.969 14.867 1.00 72.75 208 GLN A C 1
ATOM 1700 O O . GLN A 1 208 ? -7.616 -10.855 15.396 1.00 72.75 208 GLN A O 1
ATOM 1705 N N . VAL A 1 209 ? -5.717 -9.656 15.280 1.00 65.31 209 VAL A N 1
ATOM 1706 C CA . VAL A 1 209 ? -5.064 -10.287 16.430 1.00 65.31 209 VAL A CA 1
ATOM 1707 C C . VAL A 1 209 ? -4.559 -9.203 17.366 1.00 65.31 209 VAL A C 1
ATOM 1709 O O . VAL A 1 209 ? -3.793 -8.321 16.978 1.00 65.31 209 VAL A O 1
ATOM 1712 N N . ILE A 1 210 ? -4.954 -9.280 18.635 1.00 60.56 210 ILE A N 1
ATOM 1713 C CA . ILE A 1 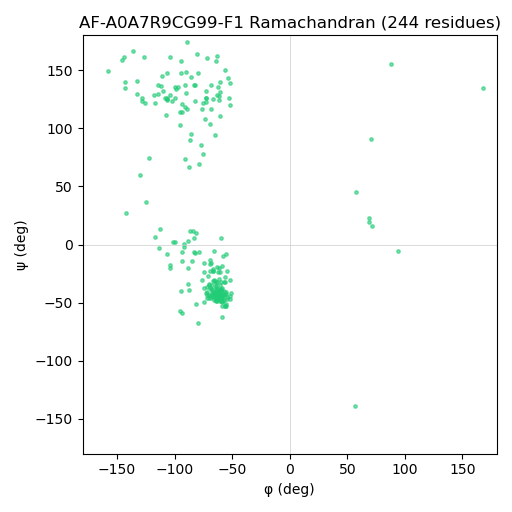210 ? -4.426 -8.376 19.653 1.00 60.56 210 ILE A CA 1
ATOM 1714 C C . ILE A 1 210 ? -2.986 -8.783 19.961 1.00 60.56 210 ILE A C 1
ATOM 1716 O O . ILE A 1 210 ? -2.708 -9.917 20.365 1.00 60.56 210 ILE A O 1
ATOM 1720 N N . ALA A 1 211 ? -2.059 -7.835 19.862 1.00 54.84 211 ALA A N 1
ATOM 1721 C CA . ALA A 1 211 ? -0.735 -8.021 20.433 1.00 54.8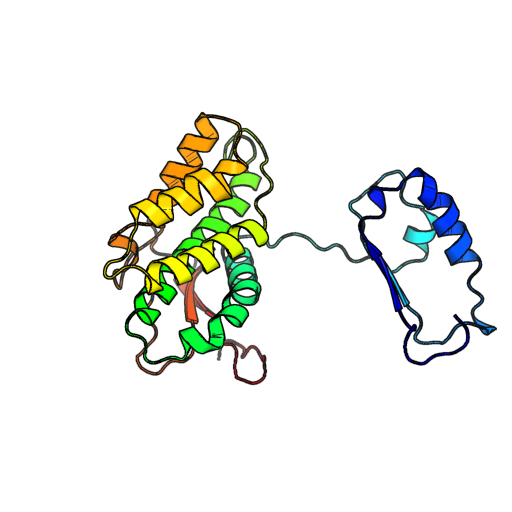4 211 ALA A CA 1
ATOM 1722 C C . ALA A 1 211 ? -0.858 -8.215 21.956 1.00 54.84 211 ALA A C 1
ATOM 1724 O O . ALA A 1 211 ? -1.419 -7.365 22.653 1.00 54.84 211 ALA A O 1
ATOM 1725 N N . LYS A 1 212 ? -0.320 -9.322 22.494 1.00 52.09 212 LYS A N 1
ATOM 1726 C CA . LYS A 1 212 ? -0.269 -9.537 23.951 1.00 52.09 212 LYS A CA 1
ATOM 1727 C C . LYS A 1 212 ? 0.358 -8.316 24.630 1.00 52.09 212 LYS A C 1
ATOM 1729 O O . LYS A 1 212 ? 1.350 -7.773 24.147 1.00 52.09 212 LYS A O 1
ATOM 1734 N N . LYS A 1 213 ? -0.201 -7.903 25.770 1.00 43.41 213 LYS A N 1
ATOM 1735 C CA . LYS A 1 213 ? 0.281 -6.757 26.556 1.00 43.41 213 LYS A CA 1
ATOM 1736 C C . LYS A 1 213 ? 1.790 -6.897 26.827 1.00 43.41 213 LYS A C 1
ATOM 1738 O O . LYS A 1 213 ? 2.213 -7.883 27.420 1.00 43.41 213 LYS A O 1
ATOM 1743 N N . GLY A 1 214 ? 2.587 -5.930 26.363 1.00 42.69 214 GLY A N 1
ATOM 1744 C CA . GLY A 1 214 ? 4.056 -5.945 26.458 1.00 42.69 214 GLY A CA 1
ATOM 1745 C C . GLY A 1 214 ? 4.797 -6.506 25.235 1.00 42.69 214 GLY A C 1
ATOM 1746 O O . GLY A 1 214 ? 6.022 -6.417 25.185 1.00 42.69 214 GLY A O 1
ATOM 1747 N N . SER A 1 215 ? 4.091 -7.039 24.235 1.00 42.72 215 SER A N 1
ATOM 1748 C CA . SER A 1 215 ? 4.695 -7.417 22.958 1.00 42.72 215 SER A CA 1
ATOM 1749 C C . SER A 1 215 ? 4.979 -6.162 22.129 1.00 42.72 215 SER A C 1
ATOM 1751 O O . SER A 1 215 ? 4.086 -5.360 21.842 1.00 42.72 215 SER A O 1
ATOM 1753 N N . LYS A 1 216 ? 6.254 -5.992 21.772 1.00 43.69 216 LYS A N 1
ATOM 1754 C CA . LYS A 1 216 ? 6.771 -4.892 20.938 1.00 43.69 216 LYS A CA 1
ATOM 1755 C C . LYS A 1 216 ? 6.570 -5.150 19.442 1.00 43.69 216 LYS A C 1
ATOM 1757 O O . LYS A 1 216 ? 7.077 -4.418 18.598 1.00 43.69 216 LYS A O 1
ATOM 1762 N N . ASP A 1 217 ? 5.795 -6.179 19.140 1.00 40.03 217 ASP A N 1
ATOM 1763 C CA . ASP A 1 217 ? 5.707 -6.803 17.840 1.00 40.03 217 ASP A CA 1
ATOM 1764 C C . ASP A 1 217 ? 4.348 -6.518 17.220 1.00 40.03 217 ASP A C 1
ATOM 1766 O O . ASP A 1 217 ? 3.330 -6.445 17.921 1.00 40.03 217 ASP A O 1
ATOM 1770 N N . ILE A 1 218 ? 4.320 -6.363 15.898 1.00 42.31 218 ILE A N 1
ATOM 1771 C CA . ILE A 1 218 ? 3.065 -6.379 15.164 1.00 42.31 218 ILE A CA 1
ATOM 1772 C C . ILE A 1 218 ? 2.843 -7.813 14.687 1.00 42.31 218 ILE A C 1
ATOM 1774 O O . ILE A 1 218 ? 3.606 -8.350 13.885 1.00 42.31 218 ILE A O 1
ATOM 1778 N N . HIS A 1 219 ? 1.807 -8.449 15.224 1.00 42.75 219 HIS A N 1
ATOM 1779 C CA . HIS A 1 219 ? 1.426 -9.808 14.856 1.00 42.75 219 HIS A CA 1
ATOM 1780 C C . HIS A 1 219 ? 0.455 -9.737 13.681 1.00 42.75 219 HIS A C 1
ATOM 1782 O O . HIS A 1 219 ? -0.632 -9.186 13.813 1.00 42.75 219 HIS A O 1
ATOM 1788 N N . VAL A 1 220 ? 0.847 -10.278 12.532 1.00 41.78 220 VAL A N 1
ATOM 1789 C CA . VAL A 1 220 ? -0.059 -10.617 11.428 1.00 41.78 220 VAL A CA 1
ATOM 1790 C C . VAL A 1 220 ? -0.207 -12.141 11.508 1.00 41.78 220 VAL A C 1
ATOM 1792 O O . VAL A 1 220 ? 0.791 -12.845 11.590 1.00 41.78 220 VAL A O 1
ATOM 1795 N N . VAL A 1 221 ? -1.412 -12.701 11.531 1.00 42.75 221 VAL A N 1
ATOM 1796 C CA . VAL A 1 221 ? -1.602 -14.161 11.441 1.00 42.75 221 VAL A CA 1
ATOM 1797 C C . VAL A 1 221 ? -2.315 -14.447 10.130 1.00 42.75 221 VAL A C 1
ATOM 1799 O O . VAL A 1 221 ? -3.304 -13.797 9.818 1.00 42.75 221 VAL A O 1
ATOM 1802 N N . THR A 1 222 ? -1.778 -15.373 9.338 1.00 41.91 222 THR A N 1
ATOM 1803 C CA . THR A 1 222 ? -2.447 -15.914 8.149 1.00 41.91 222 THR A CA 1
ATOM 1804 C C . THR A 1 222 ? -2.470 -17.430 8.282 1.00 41.91 222 THR A C 1
ATOM 1806 O O . THR A 1 222 ? -1.400 -18.026 8.397 1.00 41.91 222 THR A O 1
ATOM 1809 N N . SER A 1 223 ? -3.628 -18.080 8.274 1.00 36.72 223 SER A N 1
ATOM 1810 C CA . SER A 1 223 ? -3.681 -19.539 8.095 1.00 36.72 223 SER A CA 1
ATOM 1811 C C . SER A 1 223 ? -3.522 -19.900 6.615 1.00 36.72 223 SER A C 1
ATOM 1813 O O . SER A 1 223 ? -3.893 -19.131 5.730 1.00 36.72 223 SER A O 1
ATOM 1815 N N . ASP A 1 224 ? -2.913 -21.045 6.320 1.00 39.34 224 ASP A N 1
ATOM 1816 C CA . ASP A 1 224 ? -2.983 -21.628 4.979 1.00 39.34 224 ASP A CA 1
ATOM 1817 C C . ASP A 1 224 ? -4.197 -22.569 4.838 1.00 39.34 224 ASP A C 1
ATOM 1819 O O . ASP A 1 224 ? -4.896 -22.861 5.810 1.00 39.34 224 ASP A O 1
ATOM 1823 N N . GLU A 1 225 ? -4.435 -23.073 3.621 1.00 37.31 225 GLU A N 1
ATOM 1824 C CA . GLU A 1 225 ? -5.522 -24.018 3.293 1.00 37.31 225 GLU A CA 1
ATOM 1825 C C . GLU A 1 225 ? -5.479 -25.331 4.108 1.00 37.31 225 GLU A C 1
ATOM 1827 O O . GLU A 1 225 ? -6.421 -26.122 4.059 1.00 37.31 225 GLU A O 1
ATOM 1832 N N . LYS A 1 226 ? -4.398 -25.596 4.855 1.00 37.59 226 LYS A N 1
ATOM 1833 C CA . LYS A 1 226 ? -4.221 -26.795 5.687 1.00 37.59 226 LYS A CA 1
ATOM 1834 C C . LYS A 1 226 ? -4.478 -26.540 7.171 1.00 37.59 226 LYS A C 1
ATOM 1836 O O . LYS A 1 226 ? -4.339 -27.468 7.968 1.00 37.59 226 LYS A O 1
ATOM 1841 N N . GLY A 1 227 ? -4.867 -25.322 7.551 1.00 32.75 227 GLY A N 1
ATOM 1842 C CA . GLY A 1 227 ? -5.077 -24.957 8.949 1.00 32.75 227 GLY A CA 1
ATOM 1843 C C . GLY A 1 227 ? -3.775 -24.847 9.745 1.00 32.75 227 GLY A C 1
ATOM 1844 O O . GLY A 1 227 ? -3.822 -24.823 10.976 1.00 32.75 227 GLY A O 1
ATOM 1845 N N . GLU A 1 228 ? -2.615 -24.763 9.082 1.00 30.30 228 GLU A N 1
ATOM 1846 C CA . GLU A 1 228 ? -1.381 -24.380 9.757 1.00 30.30 228 GLU A CA 1
ATOM 1847 C C . GLU A 1 228 ? -1.413 -22.865 9.982 1.00 30.30 228 GLU A C 1
ATOM 1849 O O . GLU A 1 228 ? -1.473 -22.060 9.050 1.00 30.30 228 GLU A O 1
ATOM 1854 N N . THR A 1 229 ? -1.410 -22.459 11.252 1.00 33.78 229 THR A N 1
ATOM 1855 C CA . THR A 1 229 ? -1.307 -21.058 11.659 1.00 33.78 229 THR A CA 1
ATOM 1856 C C . THR A 1 229 ? 0.056 -20.516 11.236 1.00 33.78 229 THR A C 1
ATOM 1858 O O . THR A 1 229 ? 1.040 -20.655 11.963 1.00 33.78 229 THR A O 1
ATOM 1861 N N . ILE A 1 230 ? 0.149 -19.878 10.068 1.00 33.16 230 ILE A N 1
ATOM 1862 C CA . ILE A 1 230 ? 1.365 -19.168 9.681 1.00 33.16 230 ILE A CA 1
ATOM 1863 C C . ILE A 1 230 ? 1.288 -17.749 10.241 1.00 33.16 230 ILE A C 1
ATOM 1865 O O . ILE A 1 230 ? 0.810 -16.808 9.605 1.00 33.16 230 ILE A O 1
ATOM 1869 N N . THR A 1 231 ? 1.800 -17.582 11.457 1.00 35.69 231 THR A N 1
ATOM 1870 C CA . THR A 1 231 ? 2.049 -16.262 12.038 1.00 35.69 231 THR A CA 1
ATOM 1871 C C . THR A 1 231 ? 3.052 -15.514 11.162 1.00 35.69 231 THR A C 1
ATOM 1873 O O . THR A 1 231 ? 4.235 -15.844 11.090 1.00 35.69 231 THR A O 1
ATOM 1876 N N . VAL A 1 232 ? 2.588 -14.478 10.482 1.00 36.72 232 VAL A N 1
ATOM 1877 C CA . VAL A 1 232 ? 3.424 -13.438 9.901 1.00 36.72 232 VAL A CA 1
ATOM 1878 C C . VAL A 1 232 ? 3.858 -12.506 11.043 1.00 36.72 232 VAL A C 1
ATOM 1880 O O . VAL A 1 232 ? 3.247 -11.489 11.358 1.00 36.72 232 VAL A O 1
ATOM 1883 N N . LEU A 1 233 ? 4.937 -12.882 11.724 1.00 37.59 233 LEU A N 1
ATOM 1884 C CA . LEU A 1 233 ? 5.570 -12.035 12.734 1.00 37.59 233 LEU A CA 1
ATOM 1885 C C . LEU A 1 233 ? 6.221 -10.829 12.039 1.00 37.59 233 LEU A C 1
ATOM 1887 O O . LEU A 1 233 ? 7.299 -10.950 11.459 1.00 37.59 233 LEU A O 1
ATOM 1891 N N . ALA A 1 234 ? 5.606 -9.650 12.117 1.00 32.53 234 ALA A N 1
ATOM 1892 C CA . ALA A 1 234 ? 6.298 -8.396 11.850 1.00 32.53 234 ALA A CA 1
ATOM 1893 C C . ALA A 1 234 ? 6.879 -7.873 13.177 1.00 32.53 234 ALA A C 1
ATOM 1895 O O . ALA A 1 234 ? 6.383 -6.921 13.779 1.00 32.53 234 ALA A O 1
ATOM 1896 N N . CYS A 1 235 ? 7.948 -8.527 13.642 1.00 30.72 235 CYS A N 1
ATOM 1897 C CA . CYS A 1 235 ? 8.851 -7.975 14.654 1.00 30.72 235 CYS A CA 1
ATOM 1898 C C . CYS A 1 235 ? 10.103 -7.479 13.941 1.00 30.72 235 CYS A C 1
ATOM 1900 O O . CYS A 1 235 ? 10.793 -8.261 13.286 1.00 30.72 235 CYS A O 1
ATOM 1902 N N . CYS A 1 236 ? 10.438 -6.207 14.112 1.00 28.70 236 CYS A N 1
ATOM 1903 C CA . CYS A 1 236 ? 11.810 -5.761 13.945 1.00 28.70 236 CYS A CA 1
ATOM 1904 C C . CYS A 1 236 ? 12.415 -5.757 15.350 1.00 28.70 236 CYS A C 1
ATOM 1906 O O . CYS A 1 236 ? 11.971 -4.989 16.203 1.00 28.70 236 CYS A O 1
ATOM 1908 N N . SER A 1 237 ? 13.396 -6.623 15.627 1.00 30.73 237 SER A N 1
ATOM 1909 C CA . SER A 1 237 ? 14.245 -6.391 16.798 1.00 30.73 237 SER A CA 1
ATOM 1910 C C . SER A 1 237 ? 15.013 -5.079 16.592 1.00 30.73 237 SER A C 1
ATOM 1912 O O . SER A 1 237 ? 15.163 -4.619 15.459 1.00 30.73 237 SER A O 1
ATOM 1914 N N . ALA A 1 238 ? 15.562 -4.498 17.662 1.00 33.72 238 ALA A N 1
ATOM 1915 C CA . ALA A 1 238 ? 16.392 -3.287 17.587 1.00 33.72 238 ALA A CA 1
ATOM 1916 C C . ALA A 1 238 ? 17.605 -3.403 16.624 1.00 33.72 238 ALA A C 1
ATOM 1918 O O . ALA A 1 238 ? 18.265 -2.407 16.345 1.00 33.72 238 ALA A O 1
ATOM 1919 N N . GLU A 1 239 ? 17.884 -4.603 16.102 1.00 29.27 239 GLU A N 1
ATOM 1920 C CA . GLU A 1 239 ? 19.000 -4.931 15.212 1.00 29.27 239 GLU A CA 1
ATOM 1921 C C . GLU A 1 239 ? 18.562 -5.415 13.812 1.00 29.27 239 GLU A C 1
ATOM 1923 O O . GLU A 1 239 ? 19.402 -5.848 13.022 1.00 29.27 239 GLU A O 1
ATOM 1928 N N . GLY A 1 240 ? 17.265 -5.372 13.475 1.00 27.64 240 GLY A N 1
ATOM 1929 C CA . GLY A 1 240 ? 16.784 -5.636 12.110 1.00 27.64 240 GLY A CA 1
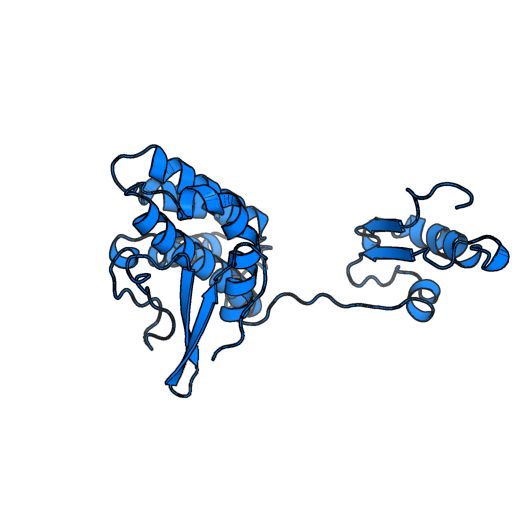ATOM 1930 C C . GLY A 1 240 ? 16.917 -7.083 11.618 1.00 27.64 240 GLY A C 1
ATOM 1931 O O . GLY A 1 240 ? 16.963 -7.314 10.409 1.00 27.64 240 GLY A O 1
ATOM 1932 N N . ARG A 1 241 ? 16.995 -8.072 12.520 1.00 28.06 241 ARG A N 1
ATOM 1933 C CA . ARG A 1 241 ? 17.060 -9.497 12.147 1.00 28.06 241 ARG A CA 1
ATOM 1934 C C . ARG A 1 241 ? 15.696 -10.172 12.279 1.00 28.06 241 ARG A C 1
ATOM 1936 O O . ARG A 1 241 ? 15.098 -10.150 13.350 1.00 28.06 241 ARG A O 1
ATOM 1943 N N . PHE A 1 242 ? 15.255 -10.817 11.198 1.00 33.09 242 PHE A N 1
ATOM 1944 C CA . PHE A 1 242 ? 14.096 -11.710 11.182 1.00 33.09 242 PHE A CA 1
ATOM 1945 C C . PHE A 1 242 ? 14.456 -13.015 11.896 1.00 33.09 242 PHE A C 1
ATOM 1947 O O . PHE A 1 242 ? 15.418 -13.680 11.506 1.00 33.09 242 PHE A O 1
ATOM 1954 N N . LEU A 1 243 ? 13.709 -13.383 12.935 1.00 30.27 243 LEU A N 1
ATOM 1955 C CA . LEU A 1 243 ? 13.836 -14.708 13.536 1.00 30.27 243 LEU A CA 1
ATOM 1956 C C . LEU A 1 243 ? 13.001 -15.712 12.725 1.00 30.27 243 LEU A C 1
ATOM 1958 O O . LEU A 1 243 ? 11.889 -15.374 12.307 1.00 30.27 243 LEU A O 1
ATOM 1962 N N . PRO A 1 244 ? 13.525 -16.922 12.459 1.00 24.94 244 PRO A N 1
ATOM 1963 C CA . PRO A 1 244 ? 12.735 -17.985 11.856 1.00 24.94 244 PRO A CA 1
ATOM 1964 C C . PRO A 1 244 ? 11.599 -18.400 12.806 1.00 24.94 244 PRO A C 1
ATOM 1966 O O . PRO A 1 244 ? 11.696 -18.161 14.010 1.00 24.94 244 PRO A O 1
ATOM 1969 N N . PRO A 1 245 ? 10.527 -19.020 12.288 1.00 27.81 245 PRO A N 1
ATOM 1970 C CA . PRO A 1 245 ? 9.412 -19.469 13.107 1.00 27.81 245 PRO A CA 1
ATOM 1971 C C . PRO A 1 245 ? 9.806 -20.734 13.881 1.00 27.81 245 PRO A C 1
ATOM 1973 O O . PRO A 1 245 ? 9.447 -21.821 13.451 1.00 27.81 245 PRO A O 1
ATOM 1976 N N . TYR A 1 246 ? 10.569 -20.573 14.967 1.00 30.52 246 TYR A N 1
ATOM 1977 C CA . TYR A 1 246 ? 10.674 -21.462 16.135 1.00 30.52 246 TYR A CA 1
ATOM 1978 C C . TYR A 1 246 ? 11.186 -20.662 17.337 1.00 30.52 246 TYR A C 1
ATOM 1980 O O . TYR A 1 246 ? 12.257 -20.027 17.205 1.00 30.52 246 TYR A O 1
#

Organism: Timema cristinae (NCBI:txid61476)

Sequence (246 aa):
MAHSHQLVNRSLKNCHLSPSWMPSLEHLLENISLDTTHKDFRTWLTSTPSPHFPVAILQNGSKMTVEPPKGIKANMMRAYMSQVPEFHEFLNSENPKVGNFKLLLFSLCLFHGVCLERRKFGPLGFNIPYEFTDGDLRICVSQLHMFLMEYAEIPFKVLVYTAGHINYGGRVTDDWDRRCIMNLLEDYYSLEVIHEHHNFDEDGIYHQVIAKKGSKDIHVVTSDEKGETITVLACCSAEGRFLPPY

Mean predicted aligned error: 11.02 Å

Secondary structure (DSSP, 8-state):
--S-TT-SEEEE--GGG-GGGHHHHHHHHHT--TTTS-TT-EEEE-----TTS-HHHHHHSPP---PPP-SHHHHHHHHHHHHGGGGHHHHTS--TTHHHHHHHHHHHHHHHHHHHHHGGGGGGT-SS-----HHHHHHHHHHHHHHHHH-SS--HHHHHIIIIIIIITTT--SHHHHHHHHHHHHHHSSSGGGSTT-BSSTTSSBB--PPPTT--SEEEEEE-TT--EEEEEE---TT-PPPP--

Solvent-accessible surface area (backbone atoms only — not comparable to full-atom values): 14916 Å² total; per-residue (Å²): 122,74,90,61,103,83,68,52,65,52,78,48,72,53,49,60,81,42,52,88,50,31,66,58,51,47,54,57,59,73,67,60,54,74,92,68,43,58,91,79,54,47,80,44,79,38,60,67,95,49,94,60,56,53,63,66,55,54,75,77,46,90,85,82,86,86,74,78,69,72,59,52,70,43,34,35,54,52,44,46,71,68,53,47,70,83,42,48,69,61,71,71,46,91,55,83,60,42,63,59,49,54,44,47,50,51,30,50,36,48,51,49,19,48,57,61,56,37,43,74,55,40,65,84,49,27,77,62,83,67,86,85,51,74,64,52,53,46,51,43,53,53,47,51,54,51,46,53,71,74,39,96,59,83,59,46,72,57,52,47,44,46,41,35,57,51,50,58,32,60,67,49,84,51,72,66,47,40,52,49,52,42,58,56,45,48,74,43,54,45,79,60,50,75,38,76,73,30,56,81,44,96,85,50,40,44,44,46,62,74,59,59,92,88,57,93,41,48,61,42,50,37,47,50,101,82,71,51,78,45,65,46,70,51,49,72,48,104,80,71,56,79,76,70,101,122

Foldseek 3Di:
DPDDPPPQEAEDEAVQVCLVCQVVVVVVVVPDDPVRHDPSRDYHYYHDDDPSHDPVCVVPDDDDDDDDDDALLRQLVVLLVPAVVVCLVVCPDPPPCNLVLLLLLSLLSSLLSLLVNLLVVDVSSPVDSFDDDSVLSNVLSVVQVVQSVVDPDRPLVVSLCCSLVPRPVVRPDDPVRSVVSSVSVCLSRDPLSSDQFRASDPVSQFTHHGDPVPDSWRWGWGADPVRPTPIPIRDQDPPRDDDDDD